Protein AF-A0A4Y2KM90-F1 (afdb_monomer_lite)

InterPro domains:
  IPR036397 Ribonuclease H superfamily [G3DSA:3.30.420.10] (108-237)
  IPR049012 Mutator-like transposase domain [PF20700] (2-134)

Radius of gyration: 39.86 Å; chains: 1; bounding box: 81×66×117 Å

Secondary structure (DSSP, 8-state):
--SEEEEEEE-TTT--EEEEEEEES--HHHHTT----S-S-S--S-GGGHHHHHHHHHHHHHHHHHS----EEEE-S-TTTHHHHTTBTBTT-SEEEE-HHHHHHHHHHHHHHHHHTTTTT-SEEEEEEETTEEEEEEEE---TT--HHHHHHHHHHHHHHHHHHHTS------S-HHHHHHHHHHHHHHHHHHHHHHHHHHHHHHHHH--TTHHHHHH--S--SSPP---HHHHHHHHT-SS-HHHHHHTTS-SSS-TTSS---HHHHHHT-STTGGG--PPPPGGGHHHHHHHHHHSHHHHHHHHHHHHHHHHTHHHHHS------------

pLDDT: mean 78.65, std 11.4, range [30.5, 94.5]

Foldseek 3Di:
DDQKDKDFDADPVPRDTPDIDIWGNAAPCVVVVHDDPDDGTPDDDDPVCSLLVRLLVCQLCCCVPPVDHAAEDEDAPDCNSVVNNCQNVHHRSHDYDYDPVNVLVVLVVVVVVVCVVPVPFFLAKDFDDDPNDTPDIDTDGDDPPDDNVNSQVVHVVVVVVVCVVVVDDDDDDDPDPVVVVVVVVVVVVVVVVVVQVVVQVVVLVCLVPPPPPVLVCLQCVGDDPDDDPADPLLVCLSNQHPDFLLNCVVVVNADDLKQQPDRRTSLCLQAPGPPCPPLHDHRDDPVCPSVVSNVLRVDPVSSVSSVVSRVVCNVPVVVTRDHPPDDDDDDDDD

Structure (mmCIF, N/CA/C/O backbone):
data_AF-A0A4Y2KM90-F1
#
_entry.id   AF-A0A4Y2KM90-F1
#
loop_
_atom_site.group_PDB
_atom_site.id
_atom_site.type_symbol
_atom_site.label_atom_id
_atom_site.label_alt_id
_atom_site.label_comp_id
_atom_site.label_asym_id
_atom_site.label_entity_id
_atom_site.label_seq_id
_atom_site.pdbx_PDB_ins_code
_atom_site.Cartn_x
_atom_site.Cartn_y
_atom_site.Cartn_z
_atom_site.occupancy
_atom_site.B_iso_or_equiv
_atom_site.auth_seq_id
_atom_site.auth_comp_id
_atom_site.auth_asym_id
_atom_site.auth_atom_id
_atom_site.pdbx_PDB_model_num
ATOM 1 N N . MET A 1 1 ? -3.809 17.821 30.524 1.00 64.44 1 MET A N 1
ATOM 2 C CA . MET A 1 1 ? -5.149 17.463 30.000 1.00 64.44 1 MET A CA 1
ATOM 3 C C . MET A 1 1 ? -5.326 18.146 28.657 1.00 64.44 1 MET A C 1
ATOM 5 O O . MET A 1 1 ? -4.816 19.250 28.514 1.00 64.44 1 MET A O 1
ATOM 9 N N . SER A 1 2 ? -5.968 17.495 27.681 1.00 80.12 2 SER A N 1
ATOM 10 C CA . SER A 1 2 ? -6.185 18.116 26.365 1.00 80.12 2 SER A CA 1
ATOM 11 C C . SER A 1 2 ? -7.174 19.275 26.481 1.00 80.12 2 SER A C 1
ATOM 13 O O . SER A 1 2 ? -8.198 19.128 27.141 1.00 80.12 2 SER A O 1
ATOM 15 N N . LEU A 1 3 ? -6.873 20.408 25.846 1.00 85.62 3 LEU A N 1
ATOM 16 C CA . LEU A 1 3 ? -7.776 21.566 25.783 1.00 85.62 3 LEU A CA 1
ATOM 17 C C . LEU A 1 3 ? -8.709 21.517 24.569 1.00 85.62 3 LEU A C 1
ATOM 19 O O . LEU A 1 3 ? -9.692 22.252 24.524 1.00 85.62 3 LEU A O 1
ATOM 23 N N . ASN A 1 4 ? -8.405 20.634 23.615 1.00 89.00 4 ASN A N 1
ATOM 24 C CA . ASN A 1 4 ? -9.143 20.459 22.375 1.00 89.00 4 ASN A CA 1
ATOM 25 C C . ASN A 1 4 ? -9.563 18.993 22.219 1.00 89.00 4 ASN A C 1
ATOM 27 O O . ASN A 1 4 ? -8.812 18.077 22.566 1.00 89.00 4 ASN A O 1
ATOM 31 N N . GLY A 1 5 ? -10.746 18.781 21.662 1.00 88.50 5 GLY A N 1
ATOM 32 C CA . GLY A 1 5 ? -11.272 17.484 21.266 1.00 88.50 5 GLY A CA 1
ATOM 33 C C . GLY A 1 5 ? -11.796 17.560 19.840 1.00 88.50 5 GLY A C 1
ATOM 34 O O . GLY A 1 5 ? -12.296 18.596 19.410 1.00 88.50 5 GLY A O 1
ATOM 35 N N . CYS A 1 6 ? -11.675 16.467 19.100 1.00 90.19 6 CYS A N 1
ATOM 36 C CA . CYS A 1 6 ? -12.204 16.359 17.751 1.00 90.19 6 CYS A CA 1
ATOM 37 C C . CYS A 1 6 ? -12.861 14.991 17.600 1.00 90.19 6 CYS A C 1
ATOM 39 O O . CYS A 1 6 ? -12.254 13.982 17.955 1.00 90.19 6 CYS A O 1
ATOM 41 N N . VAL A 1 7 ? -14.093 14.969 17.102 1.00 90.50 7 VAL A N 1
ATOM 42 C CA . VAL A 1 7 ? -14.811 13.743 16.747 1.00 90.50 7 VAL A CA 1
ATOM 43 C C . VAL A 1 7 ? -15.260 13.874 15.300 1.00 90.50 7 VAL A C 1
ATOM 45 O O . VAL A 1 7 ? -15.746 14.927 14.896 1.00 90.50 7 VAL A O 1
ATOM 48 N N . SER A 1 8 ? -15.078 12.825 14.508 1.00 91.38 8 SER A N 1
ATOM 49 C CA . SER A 1 8 ? -15.414 12.809 13.085 1.00 91.38 8 SER A CA 1
ATOM 50 C C . SER A 1 8 ? -16.204 11.562 12.730 1.00 91.38 8 SER A C 1
ATOM 52 O O . SER A 1 8 ? -15.919 10.487 13.252 1.00 91.38 8 SER A O 1
ATOM 54 N N . VAL A 1 9 ? -17.123 11.691 11.779 1.00 90.94 9 VAL A N 1
ATOM 55 C CA . VAL A 1 9 ? -17.758 10.554 11.107 1.00 90.94 9 VAL A CA 1
ATOM 56 C C . VAL A 1 9 ? -17.199 10.448 9.700 1.00 90.94 9 VAL A C 1
ATOM 58 O O . VAL A 1 9 ? -17.100 11.450 8.991 1.00 90.94 9 VAL A O 1
ATOM 61 N N . ILE A 1 10 ? -16.817 9.238 9.306 1.00 89.75 10 ILE A N 1
ATOM 62 C CA . ILE A 1 10 ? -16.169 8.949 8.028 1.00 89.75 10 ILE A CA 1
ATOM 63 C C . ILE A 1 10 ? -16.985 7.867 7.322 1.00 89.75 10 ILE A C 1
ATOM 65 O O . ILE A 1 10 ? -17.349 6.870 7.936 1.00 89.75 10 ILE A O 1
ATOM 69 N N . SER A 1 11 ? -17.276 8.070 6.040 1.00 85.31 11 SER A N 1
ATOM 70 C CA . SER A 1 11 ? -17.861 7.032 5.187 1.00 85.31 11 SER A CA 1
ATOM 71 C C . SER A 1 11 ? -16.808 5.965 4.901 1.00 85.31 11 SER A C 1
ATOM 73 O O . SER A 1 11 ? -15.731 6.293 4.403 1.00 85.31 11 SER A O 1
ATOM 75 N N . ILE A 1 12 ? -17.129 4.703 5.186 1.00 78.56 12 ILE A N 1
ATOM 76 C CA . ILE A 1 12 ? -16.229 3.568 4.938 1.00 78.56 12 ILE A CA 1
ATOM 77 C C . ILE A 1 12 ? -15.987 3.399 3.433 1.00 78.56 12 ILE A C 1
ATOM 79 O O . ILE A 1 12 ? -14.837 3.306 3.013 1.00 78.56 12 ILE A O 1
ATOM 83 N N . ASP A 1 13 ? -17.043 3.470 2.617 1.00 79.44 13 ASP A N 1
ATOM 84 C CA . ASP A 1 13 ? -16.950 3.246 1.167 1.00 79.44 13 ASP A CA 1
ATOM 85 C C . ASP A 1 13 ? -16.101 4.298 0.447 1.00 79.44 13 ASP A C 1
ATOM 87 O O . ASP A 1 13 ? -15.411 4.007 -0.528 1.00 79.44 13 ASP A O 1
ATOM 91 N N . THR A 1 14 ? -16.167 5.551 0.906 1.00 87.06 14 THR A N 1
ATOM 92 C CA . THR A 1 14 ? -15.535 6.680 0.204 1.00 87.06 14 THR A CA 1
ATOM 93 C C . THR A 1 14 ? -14.291 7.223 0.897 1.00 87.06 14 THR A C 1
ATOM 95 O O . THR A 1 14 ? -13.563 8.015 0.299 1.00 87.06 14 THR A O 1
ATOM 98 N N . GLY A 1 15 ? -14.069 6.876 2.167 1.00 86.81 15 GLY A N 1
ATOM 99 C CA . GLY A 1 15 ? -13.033 7.471 3.014 1.00 86.81 15 GLY A CA 1
ATOM 100 C C . GLY A 1 15 ? -13.241 8.961 3.317 1.00 86.81 15 GLY A C 1
ATOM 101 O O . GLY A 1 15 ? -12.336 9.614 3.837 1.00 86.81 15 GLY A O 1
ATOM 102 N N . LYS A 1 16 ? -14.402 9.539 2.976 1.00 89.38 16 LYS A N 1
ATOM 103 C CA . LYS A 1 16 ? -14.680 10.973 3.153 1.00 89.38 16 LYS A CA 1
ATOM 104 C C . LYS A 1 16 ? -15.272 11.270 4.526 1.00 89.38 16 LYS A C 1
ATOM 106 O O . LYS A 1 16 ? -16.096 10.513 5.037 1.00 89.38 16 LYS A O 1
ATOM 111 N N . ILE A 1 17 ? -14.903 12.422 5.087 1.00 91.75 17 ILE A N 1
ATOM 112 C CA . ILE A 1 17 ? -15.489 12.947 6.325 1.00 91.75 17 ILE A CA 1
ATOM 113 C C . ILE A 1 17 ? -16.916 13.425 6.033 1.00 91.75 17 ILE A C 1
ATOM 115 O O . ILE A 1 17 ? -17.120 14.337 5.232 1.00 91.75 17 ILE A O 1
ATOM 119 N N . LEU A 1 18 ? -17.895 12.817 6.699 1.00 90.75 18 LEU A N 1
ATOM 120 C CA . LEU A 1 18 ? -19.313 13.166 6.611 1.00 90.75 18 LEU A CA 1
ATOM 121 C C . LEU A 1 18 ? -19.690 14.260 7.615 1.00 90.75 18 LEU A C 1
ATOM 123 O O . LEU A 1 18 ? -20.480 15.157 7.311 1.00 90.75 18 LEU A O 1
ATOM 127 N N . ASP A 1 19 ? -19.119 14.219 8.818 1.00 93.81 19 ASP A N 1
ATOM 128 C CA . ASP A 1 19 ? -19.368 15.216 9.858 1.00 93.81 19 ASP A CA 1
ATOM 129 C C . ASP A 1 19 ? -18.168 15.351 10.803 1.00 93.81 19 ASP A C 1
ATOM 131 O O . ASP A 1 19 ? -17.357 14.433 10.933 1.00 93.81 19 ASP A O 1
ATOM 135 N N . LEU A 1 20 ? -18.057 16.512 11.446 1.00 93.31 20 LEU A N 1
ATOM 136 C CA . LEU A 1 20 ? -16.961 16.881 12.331 1.00 93.31 20 LEU A CA 1
ATOM 137 C C . LEU A 1 20 ? -17.476 17.737 13.492 1.00 93.31 20 LEU A C 1
ATOM 139 O O . LEU A 1 20 ? -18.157 18.741 13.285 1.00 93.31 20 LEU A O 1
ATOM 143 N N . GLU A 1 21 ? -17.100 17.379 14.712 1.00 93.00 21 GLU A N 1
ATOM 144 C CA . GLU A 1 21 ? -17.311 18.175 15.916 1.00 93.00 21 GLU A CA 1
ATOM 145 C C . GLU A 1 21 ? -15.959 18.511 16.534 1.00 93.00 21 GLU A C 1
ATOM 147 O O . GLU A 1 21 ? -15.255 17.641 17.052 1.00 93.00 21 GLU A O 1
ATOM 152 N N . VAL A 1 22 ? -15.612 19.796 16.492 1.00 91.75 22 VAL A N 1
ATOM 153 C CA . VAL A 1 22 ? -14.424 20.333 17.154 1.00 91.75 22 VAL A CA 1
ATOM 154 C C . VAL A 1 22 ? -14.867 20.992 18.449 1.00 91.75 22 VAL A C 1
ATOM 156 O O . VAL A 1 22 ? -15.672 21.920 18.436 1.00 91.75 22 VAL A O 1
ATOM 159 N N . MET A 1 23 ? -14.330 20.524 19.567 1.00 91.50 23 MET A N 1
ATOM 160 C CA . MET A 1 23 ? -14.573 21.067 20.898 1.00 91.50 23 MET A CA 1
ATOM 161 C C . MET A 1 23 ? -13.307 21.728 21.421 1.00 91.50 23 MET A C 1
ATOM 163 O O . MET A 1 23 ? -12.227 21.145 21.362 1.00 91.50 23 MET A O 1
ATOM 167 N N . THR A 1 24 ? -13.447 22.920 21.985 1.00 89.69 24 THR A N 1
ATOM 168 C CA . THR A 1 24 ? -12.358 23.652 22.624 1.00 89.69 24 THR A CA 1
ATOM 169 C C . THR A 1 24 ? -12.793 24.182 23.984 1.00 89.69 24 THR A C 1
ATOM 171 O O . THR A 1 24 ? -13.901 24.688 24.149 1.00 89.69 24 THR A O 1
ATOM 174 N N . GLN A 1 25 ? -11.897 24.065 24.962 1.00 86.88 25 GLN A N 1
ATOM 175 C CA . GLN A 1 25 ? -11.983 24.727 26.268 1.00 86.88 25 GLN A CA 1
ATOM 176 C C . GLN A 1 25 ? -11.196 26.034 26.314 1.00 86.88 25 GLN A C 1
ATOM 178 O O . GLN A 1 25 ? -11.156 26.703 27.344 1.00 86.88 25 GLN A O 1
ATOM 183 N N . TYR A 1 26 ? -10.522 26.358 25.218 1.00 83.00 26 TYR A N 1
ATOM 184 C CA . TYR A 1 26 ? -9.447 27.321 25.174 1.00 83.00 26 TYR A CA 1
ATOM 185 C C . TYR A 1 26 ? -9.644 28.308 24.024 1.00 83.00 26 TYR A C 1
ATOM 187 O O . TYR A 1 26 ? -9.925 27.928 22.886 1.00 83.00 26 TYR A O 1
ATOM 195 N N . CYS A 1 27 ? -9.410 29.585 24.318 1.00 82.44 27 CYS A N 1
ATOM 196 C CA . CYS A 1 27 ? -9.361 30.641 23.321 1.00 82.44 27 CYS A CA 1
ATOM 197 C C . CYS A 1 27 ? -8.022 31.373 23.406 1.00 82.44 27 CYS A C 1
ATOM 199 O O . CYS A 1 27 ? -7.702 31.980 24.431 1.00 82.44 27 CYS A O 1
ATOM 201 N N . LYS A 1 28 ? -7.265 31.362 22.301 1.00 82.06 28 LYS A N 1
ATOM 202 C CA . LYS A 1 28 ? -5.960 32.035 22.211 1.00 82.06 28 LYS A CA 1
ATOM 203 C C . LYS A 1 28 ? -6.069 33.542 22.442 1.00 82.06 28 LYS A C 1
ATOM 205 O O . LYS A 1 28 ? -5.209 34.128 23.085 1.00 82.06 28 LYS A O 1
ATOM 210 N N . MET A 1 29 ? -7.138 34.164 21.945 1.00 82.06 29 MET A N 1
ATOM 211 C CA . MET A 1 29 ? -7.353 35.609 22.079 1.00 82.06 29 MET A CA 1
ATOM 212 C C . MET A 1 29 ? -7.580 36.007 23.536 1.00 82.06 29 MET A C 1
ATOM 214 O O . MET A 1 29 ? -6.962 36.955 24.012 1.00 82.06 29 MET A O 1
ATOM 218 N N . CYS A 1 30 ? -8.407 35.253 24.263 1.00 80.44 30 CYS A N 1
ATOM 219 C CA . CYS A 1 30 ? -8.675 35.557 25.662 1.00 80.44 30 CYS A CA 1
ATOM 220 C C . CYS A 1 30 ? -7.474 35.179 26.564 1.00 80.44 30 CYS A C 1
ATOM 222 O O . CYS A 1 30 ? -7.248 35.851 27.562 1.00 80.44 30 CYS A O 1
ATOM 224 N N . GLU A 1 31 ? -6.636 34.196 26.186 1.00 81.31 31 GLU A N 1
ATOM 225 C CA . GLU A 1 31 ? -5.320 33.976 26.829 1.00 81.31 31 GLU A CA 1
ATOM 226 C C . GLU A 1 31 ? -4.399 35.198 26.670 1.00 81.31 31 GLU A C 1
ATOM 228 O O . GLU A 1 31 ? -3.664 35.557 27.586 1.00 81.31 31 GLU A O 1
ATOM 233 N N . MET A 1 32 ? -4.465 35.875 25.523 1.00 85.00 32 MET A N 1
ATOM 234 C CA . MET A 1 32 ? -3.709 37.100 25.249 1.00 85.00 32 MET A CA 1
ATOM 235 C C . MET A 1 32 ? -4.361 38.366 25.838 1.00 85.00 32 MET A C 1
ATOM 237 O O . MET A 1 32 ? -3.934 39.470 25.508 1.00 85.00 32 MET A O 1
ATOM 241 N N . ASN A 1 33 ? -5.386 38.233 26.693 1.00 81.69 33 ASN A N 1
ATOM 242 C CA . ASN A 1 33 ? -6.183 39.339 27.246 1.00 81.69 33 ASN A CA 1
ATOM 243 C C . ASN A 1 33 ? -6.815 40.259 26.181 1.00 81.69 33 ASN A C 1
ATOM 245 O O . ASN A 1 33 ? -7.105 41.427 26.444 1.00 81.69 33 ASN A O 1
ATOM 249 N N . ILE A 1 34 ? -7.055 39.743 24.974 1.00 84.00 34 ILE A N 1
ATOM 250 C CA . ILE A 1 34 ? -7.766 40.464 23.918 1.00 84.00 34 ILE A CA 1
ATOM 251 C C . ILE A 1 34 ? -9.265 40.266 24.142 1.00 84.00 34 ILE A C 1
ATOM 253 O O . ILE A 1 34 ? -9.734 39.133 24.267 1.00 84.00 34 ILE A O 1
ATOM 257 N N . LYS A 1 35 ? -10.030 41.364 24.177 1.00 79.69 35 LYS A N 1
ATOM 258 C CA . LYS A 1 35 ? -11.489 41.314 24.331 1.00 79.69 35 LYS A CA 1
ATOM 259 C C . LYS A 1 35 ? -12.107 40.529 23.166 1.00 79.69 35 LYS A C 1
ATOM 261 O O . LYS A 1 35 ? -11.908 40.867 22.002 1.00 79.69 35 LYS A O 1
ATOM 266 N N . CYS A 1 36 ? -12.836 39.473 23.503 1.00 75.69 36 CYS A N 1
ATOM 267 C CA . CYS A 1 36 ? -13.428 38.510 22.585 1.00 75.69 36 CYS A CA 1
ATOM 268 C C . CYS A 1 36 ? -14.963 38.690 22.596 1.00 75.69 36 CYS A C 1
ATOM 270 O O . CYS A 1 36 ? -15.569 38.614 23.658 1.00 75.69 36 CYS A O 1
ATOM 272 N N . ASP A 1 37 ? -15.581 38.948 21.435 1.00 70.25 37 ASP A N 1
ATOM 273 C CA . ASP A 1 37 ? -17.042 39.151 21.275 1.00 70.25 37 ASP A CA 1
ATOM 274 C C . ASP A 1 37 ? -17.768 37.856 20.830 1.00 70.25 37 ASP A C 1
ATOM 276 O O . ASP A 1 37 ? -18.791 37.880 20.154 1.00 70.25 37 ASP A O 1
ATOM 280 N N . HIS A 1 38 ? -17.192 36.693 21.158 1.00 73.06 38 HIS A N 1
ATOM 281 C CA . HIS A 1 38 ? -17.677 35.364 20.767 1.00 73.06 38 HIS A CA 1
ATOM 282 C C . HIS A 1 38 ? -17.715 34.408 21.965 1.00 73.06 38 HIS A C 1
ATOM 284 O O . HIS A 1 38 ? -17.126 34.680 23.011 1.00 73.06 38 HIS A O 1
ATOM 290 N N . GLU A 1 39 ? -18.367 33.251 21.810 1.00 70.06 39 GLU A N 1
ATOM 291 C CA . GLU A 1 39 ? -18.332 32.194 22.823 1.00 70.06 39 GLU A CA 1
ATOM 292 C C . GLU A 1 39 ? -16.954 31.505 22.824 1.00 70.06 39 GLU A C 1
ATOM 294 O O . GLU A 1 39 ? -16.637 30.685 21.966 1.00 70.06 39 GLU A O 1
ATOM 299 N N . CYS A 1 40 ? -16.104 31.876 23.785 1.00 73.19 40 CYS A N 1
ATOM 300 C CA . CYS A 1 40 ? -14.681 31.505 23.848 1.00 73.19 40 CYS A CA 1
ATOM 301 C C . CYS A 1 40 ? -14.408 30.004 24.049 1.00 73.19 40 CYS A C 1
ATOM 303 O O . CYS A 1 40 ? -13.266 29.556 23.971 1.00 73.19 40 CYS A O 1
ATOM 305 N N . SER A 1 41 ? -15.439 29.230 24.373 1.00 80.25 41 SER A N 1
ATOM 306 C CA . SER A 1 41 ? -15.379 27.787 24.557 1.00 80.25 41 SER A CA 1
ATOM 307 C C . SER A 1 41 ? -16.741 27.208 24.214 1.00 80.25 41 SER A C 1
ATOM 309 O O . SER A 1 41 ? -17.745 27.589 24.811 1.00 80.25 41 SER A O 1
ATOM 311 N N . ASN A 1 42 ? -16.768 26.251 23.292 1.00 85.25 42 ASN A N 1
ATOM 312 C CA . ASN A 1 42 ? -17.980 25.516 22.932 1.00 85.25 42 ASN A CA 1
ATOM 313 C C . ASN A 1 42 ? -18.121 24.195 23.720 1.00 85.25 42 ASN A C 1
ATOM 315 O O . ASN A 1 42 ? -19.000 23.368 23.433 1.00 85.25 42 ASN A O 1
ATOM 319 N N . TYR A 1 43 ? -17.247 23.981 24.714 1.00 87.69 43 TYR A N 1
ATOM 320 C CA . TYR A 1 43 ? -17.265 22.813 25.583 1.00 87.69 43 TYR A CA 1
ATOM 321 C C . TYR A 1 43 ? -16.848 23.145 27.020 1.00 87.69 43 TYR A C 1
ATOM 323 O O . TYR A 1 43 ? -15.712 23.519 27.301 1.00 87.69 43 TYR A O 1
ATOM 331 N N . LYS A 1 44 ? -17.755 22.900 27.968 1.00 85.38 44 LYS A N 1
ATOM 332 C CA . LYS A 1 44 ? -17.499 23.000 29.411 1.00 85.38 44 LYS A CA 1
ATOM 333 C C . LYS A 1 44 ? -17.569 21.590 30.004 1.00 85.38 44 LYS A C 1
ATOM 335 O O . LYS A 1 44 ? -18.621 20.961 29.960 1.00 85.38 44 LYS A O 1
ATOM 340 N N . GLY A 1 45 ? -16.453 21.060 30.506 1.00 86.56 45 GLY A N 1
ATOM 341 C CA . GLY A 1 45 ? -16.389 19.682 31.011 1.00 86.56 45 GLY A CA 1
ATOM 342 C C . GLY A 1 45 ? -14.967 19.182 31.253 1.00 86.56 45 GLY A C 1
ATOM 343 O O . GLY A 1 45 ? -14.024 19.965 31.287 1.00 86.56 45 GLY A O 1
ATOM 344 N N . SER A 1 46 ? -14.784 17.874 31.419 1.00 87.88 46 SER A N 1
ATOM 345 C CA . SER A 1 46 ? -13.449 17.270 31.487 1.00 87.88 46 SER A CA 1
ATOM 346 C C . SER A 1 46 ? -12.975 16.849 30.097 1.00 87.88 46 SER A C 1
ATOM 348 O O . SER A 1 46 ? -13.764 16.385 29.277 1.00 87.88 46 SER A O 1
ATOM 350 N N . SER A 1 47 ? -11.670 16.955 29.840 1.00 85.12 47 SER A N 1
ATOM 351 C CA . SER A 1 47 ? -11.081 16.517 28.562 1.00 85.12 47 SER A CA 1
ATOM 352 C C . SER A 1 47 ? -11.418 15.058 28.209 1.00 85.12 47 SER A C 1
ATOM 354 O O . SER A 1 47 ? -11.736 14.763 27.063 1.00 85.12 47 SER A O 1
ATOM 356 N N .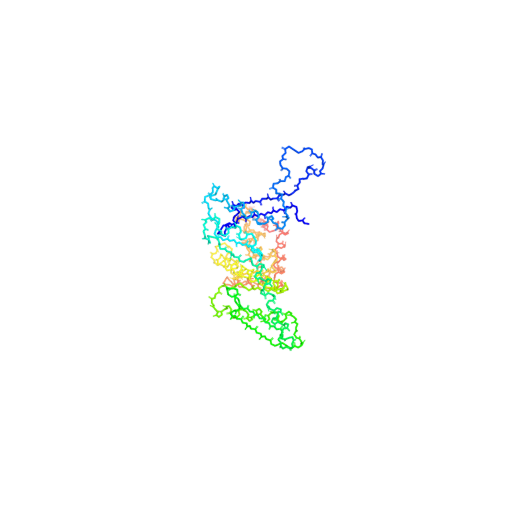 GLY A 1 48 ? -11.464 14.161 29.202 1.00 85.25 48 GLY A N 1
ATOM 357 C CA . GLY A 1 48 ? -11.831 12.753 29.004 1.00 85.25 48 GLY A CA 1
ATOM 358 C C . GLY A 1 48 ? -13.296 12.504 28.622 1.00 85.25 48 GLY A C 1
ATOM 359 O O . GLY A 1 48 ? -13.633 11.397 28.230 1.00 85.25 48 GLY A O 1
ATOM 360 N N . ASN A 1 49 ? -14.180 13.500 28.727 1.00 87.38 49 ASN A N 1
ATOM 361 C CA . ASN A 1 49 ? -15.584 13.385 28.317 1.00 87.38 49 ASN A CA 1
ATOM 362 C C . ASN A 1 49 ? -15.858 14.085 26.971 1.00 87.38 49 ASN A C 1
ATOM 364 O O . ASN A 1 49 ? -16.991 14.047 26.491 1.00 87.38 49 ASN A O 1
ATOM 368 N N . MET A 1 50 ? -14.850 14.713 26.351 1.00 90.25 50 MET A N 1
ATOM 369 C CA . MET A 1 50 ? -14.996 15.348 25.036 1.00 90.25 50 MET A CA 1
ATOM 370 C C . MET A 1 50 ? -15.407 14.329 23.976 1.00 90.25 50 MET A C 1
ATOM 372 O O . MET A 1 50 ? -16.345 14.588 23.239 1.00 90.25 50 MET A O 1
ATOM 376 N N . GLU A 1 51 ? -14.796 13.143 23.950 1.00 88.56 51 GLU A N 1
ATOM 377 C CA . GLU A 1 51 ? -15.157 12.081 23.000 1.00 88.56 51 GLU A CA 1
ATOM 378 C C . GLU A 1 51 ? -16.640 11.703 23.097 1.00 88.56 51 GLU A C 1
ATOM 380 O O . GLU A 1 51 ? -17.364 11.725 22.105 1.00 88.56 51 GLU A O 1
ATOM 385 N N . SER A 1 52 ? -17.117 11.433 24.315 1.00 89.81 52 SER A N 1
ATOM 386 C CA . SER A 1 52 ? -18.507 11.038 24.555 1.00 89.81 52 SER A CA 1
ATOM 387 C C . SER A 1 52 ? -19.510 12.125 24.169 1.00 89.81 52 SER A C 1
ATOM 389 O O . SER A 1 52 ? -20.595 11.817 23.686 1.00 89.81 52 SER A O 1
ATOM 391 N N . VAL A 1 53 ? -19.178 13.397 24.410 1.00 91.31 53 VAL A N 1
ATOM 392 C CA . VAL A 1 53 ? -20.053 14.525 24.061 1.00 91.31 53 VAL A CA 1
ATOM 393 C C . VAL A 1 53 ? -20.018 14.811 22.563 1.00 91.31 53 VAL A C 1
ATOM 395 O O . VAL A 1 53 ? -21.071 15.045 21.977 1.00 91.31 53 VAL A O 1
ATOM 398 N N . GLY A 1 54 ? -18.847 14.749 21.930 1.00 92.38 54 GLY A N 1
ATOM 399 C CA . GLY A 1 54 ? -18.729 14.943 20.488 1.00 92.38 54 GLY A CA 1
ATOM 400 C C . GLY A 1 54 ? -19.437 13.851 19.694 1.00 92.38 54 GLY A C 1
ATOM 401 O O . GLY A 1 54 ? -20.159 14.168 18.753 1.00 92.38 54 GLY A O 1
ATOM 402 N N . ALA A 1 55 ? -19.311 12.588 20.117 1.00 91.69 55 ALA A N 1
ATOM 403 C CA . ALA A 1 55 ? -20.050 11.476 19.522 1.00 91.69 55 ALA A CA 1
ATOM 404 C C . ALA A 1 55 ? -21.564 11.708 19.615 1.00 91.69 55 ALA A C 1
ATOM 406 O O . ALA A 1 55 ? -22.251 11.664 18.600 1.00 91.69 55 ALA A O 1
ATOM 407 N N . PHE A 1 56 ? -22.070 12.054 20.803 1.00 92.25 56 PHE A N 1
ATOM 408 C CA . PHE A 1 56 ? -23.488 12.362 20.991 1.00 92.25 56 PHE A CA 1
ATOM 409 C C . PHE A 1 56 ? -23.967 13.496 20.070 1.00 92.25 56 PHE A C 1
ATOM 411 O O . PHE A 1 56 ? -24.923 13.306 19.327 1.00 92.25 56 PHE A O 1
ATOM 418 N N . ARG A 1 57 ? -23.264 14.639 20.045 1.00 93.75 57 ARG A N 1
ATOM 419 C CA . ARG A 1 57 ? -23.638 15.806 19.221 1.00 93.75 57 ARG A CA 1
ATOM 420 C C . ARG A 1 57 ? -23.699 15.492 17.726 1.00 93.75 57 ARG A C 1
ATOM 422 O O . ARG A 1 57 ? -24.562 16.016 17.027 1.00 93.75 57 ARG A O 1
ATOM 429 N N . ILE A 1 58 ? -22.769 14.680 17.221 1.00 94.19 58 ILE A N 1
ATOM 430 C CA . ILE A 1 58 ? -22.749 14.297 15.805 1.00 94.19 58 ILE A CA 1
ATOM 431 C C . ILE A 1 58 ? -23.899 13.344 15.480 1.00 94.19 58 ILE A C 1
ATOM 433 O O . ILE A 1 58 ? -24.571 13.531 14.467 1.00 94.19 58 ILE A O 1
ATOM 437 N N . PHE A 1 59 ? -24.132 12.337 16.322 1.00 93.69 59 PHE A N 1
ATOM 438 C CA . PHE A 1 59 ? -25.211 11.383 16.091 1.00 93.69 59 PHE A CA 1
ATOM 439 C C . PHE A 1 59 ? -26.584 12.060 16.210 1.00 93.69 59 PHE A C 1
ATOM 441 O O . PHE A 1 59 ? -27.433 11.846 15.354 1.00 93.69 59 PHE A O 1
ATOM 448 N N . GLU A 1 60 ? -26.784 12.945 17.188 1.00 93.81 60 GLU A N 1
ATOM 449 C CA . GLU A 1 60 ? -28.048 13.665 17.396 1.00 93.81 60 GLU A CA 1
ATOM 450 C C . GLU A 1 60 ? -28.440 14.499 16.167 1.00 93.81 60 GLU A C 1
ATOM 452 O O . GLU A 1 60 ? -29.578 14.452 15.705 1.00 93.81 60 GLU A O 1
ATOM 457 N N . ARG A 1 61 ? -27.483 15.234 15.584 1.00 94.50 61 ARG A N 1
ATOM 458 C CA . ARG A 1 61 ? -27.759 16.109 14.433 1.00 94.50 61 ARG A CA 1
ATOM 459 C C . ARG A 1 61 ? -27.752 15.397 13.083 1.00 94.50 61 ARG A C 1
ATOM 461 O O . ARG A 1 61 ? -28.057 16.036 12.078 1.00 94.50 61 ARG A O 1
ATOM 468 N N . SER A 1 62 ? -27.359 14.127 13.031 1.00 93.62 62 SER A N 1
ATOM 469 C CA . SER A 1 62 ? -27.116 13.393 11.782 1.00 93.62 62 SER A CA 1
ATOM 470 C C . SER A 1 62 ? -28.353 13.350 10.882 1.00 93.62 62 SER A C 1
ATOM 472 O O . SER A 1 62 ? -28.294 13.797 9.738 1.00 93.62 62 SER A O 1
ATOM 474 N N . VAL A 1 63 ? -29.497 12.929 11.423 1.00 91.12 63 VAL A N 1
ATOM 475 C CA . VAL A 1 63 ? -30.746 12.767 10.673 1.00 91.12 63 VAL A CA 1
ATOM 476 C C . VAL A 1 63 ? -31.238 14.117 10.164 1.00 91.12 63 VAL A C 1
ATOM 478 O O . VAL A 1 63 ? -31.550 14.252 8.988 1.00 91.12 63 VAL A O 1
ATOM 481 N N . MET A 1 64 ? -31.233 15.147 11.013 1.00 90.38 64 MET A N 1
ATOM 482 C CA . MET A 1 64 ? -31.725 16.473 10.628 1.00 90.38 64 MET A CA 1
ATOM 483 C C . MET A 1 64 ? -30.803 17.213 9.652 1.00 90.38 64 MET A C 1
ATOM 485 O O . MET A 1 64 ? -31.282 17.965 8.811 1.00 90.38 64 MET A O 1
ATOM 489 N N . LYS A 1 65 ? -29.480 17.065 9.789 1.00 91.44 65 LYS A N 1
ATOM 490 C CA . LYS A 1 65 ? -28.499 17.854 9.024 1.00 91.44 65 LYS A CA 1
ATOM 491 C C . LYS A 1 65 ? -27.997 17.140 7.773 1.00 91.44 65 LYS A C 1
ATOM 493 O O . LYS A 1 65 ? -27.537 17.799 6.841 1.00 91.44 65 LYS A O 1
ATOM 498 N N . ARG A 1 66 ? -27.981 15.808 7.790 1.00 86.25 66 ARG A N 1
ATOM 499 C CA . ARG A 1 66 ? -27.386 14.969 6.742 1.00 86.25 66 ARG A CA 1
ATOM 500 C C . ARG A 1 66 ? -28.363 13.971 6.140 1.00 86.25 66 ARG A C 1
ATOM 502 O O . ARG A 1 66 ? -27.983 13.363 5.151 1.00 86.25 66 ARG A O 1
ATOM 509 N N . GLU A 1 67 ? -29.554 13.796 6.718 1.00 89.69 67 GLU A N 1
ATOM 510 C CA . GLU A 1 67 ? -30.521 12.766 6.305 1.00 89.69 67 GLU A CA 1
ATOM 511 C C . GLU A 1 67 ? -29.927 11.346 6.384 1.00 89.69 67 GLU A C 1
ATOM 513 O O . GLU A 1 67 ? -30.255 10.463 5.597 1.00 89.69 67 GLU A O 1
ATOM 518 N N . LEU A 1 68 ? -29.026 11.123 7.350 1.00 89.88 68 LEU A N 1
ATOM 519 C CA . LEU A 1 68 ? -28.317 9.858 7.552 1.00 89.88 68 LEU A CA 1
ATOM 520 C C . LEU A 1 68 ? -28.438 9.387 8.999 1.00 89.88 68 LEU A C 1
ATOM 522 O O . LEU A 1 68 ? -28.413 10.198 9.921 1.00 89.88 68 LEU A O 1
ATOM 526 N N . GLN A 1 69 ? -28.490 8.068 9.183 1.00 91.25 69 GLN A N 1
ATOM 527 C CA . GLN A 1 69 ? -28.301 7.408 10.473 1.00 91.25 69 GLN A CA 1
ATOM 528 C C . GLN A 1 69 ? -26.933 6.729 10.493 1.00 91.25 69 GLN A C 1
ATOM 530 O O . GLN A 1 69 ? -26.553 6.041 9.547 1.00 91.25 69 GLN A O 1
ATOM 535 N N . TYR A 1 70 ? -26.186 6.922 11.575 1.00 90.81 70 TYR A N 1
ATOM 536 C CA . TYR A 1 70 ? -24.881 6.287 11.761 1.00 90.81 70 TYR A CA 1
ATOM 537 C C . TYR A 1 70 ? -25.040 5.014 12.597 1.00 90.81 70 TYR A C 1
ATOM 539 O O . TYR A 1 70 ? -25.288 5.092 13.793 1.00 90.81 70 TYR A O 1
ATOM 547 N N . THR A 1 71 ? -24.914 3.843 11.983 1.00 87.38 71 THR A N 1
ATOM 548 C CA . THR A 1 71 ? -25.215 2.550 12.629 1.00 87.38 71 THR A CA 1
ATOM 549 C C . THR A 1 71 ? -24.005 1.882 13.276 1.00 87.38 71 THR A C 1
ATOM 551 O O . THR A 1 71 ? -24.165 0.965 14.075 1.00 87.38 71 THR A O 1
ATOM 554 N N . GLU A 1 72 ? -22.791 2.337 12.976 1.00 87.50 72 GLU A N 1
ATOM 555 C CA . GLU A 1 72 ? -21.549 1.717 13.439 1.00 87.50 72 GLU A CA 1
ATOM 556 C C . GLU A 1 72 ? -20.694 2.723 14.214 1.00 87.50 72 GLU A C 1
ATOM 558 O O . GLU A 1 72 ? -20.393 3.819 13.734 1.00 87.50 72 GLU A O 1
ATOM 563 N N . TYR A 1 73 ? -20.291 2.353 15.431 1.00 87.38 73 TYR A N 1
ATOM 564 C CA . TYR A 1 73 ? -19.477 3.188 16.312 1.00 87.38 73 TYR A CA 1
ATOM 565 C C . TYR A 1 73 ? -18.131 2.521 16.609 1.00 87.38 73 TYR A C 1
ATOM 567 O O . TYR A 1 73 ? -18.085 1.457 17.224 1.00 87.38 73 TYR A O 1
ATOM 575 N N . TYR A 1 74 ? -17.031 3.187 16.252 1.00 82.75 74 TYR A N 1
ATOM 576 C CA . TYR A 1 74 ? -15.668 2.758 16.574 1.00 82.75 74 TYR A CA 1
ATOM 577 C C . TYR A 1 74 ? -15.109 3.596 17.726 1.00 82.75 74 TYR A C 1
ATOM 579 O O . TYR A 1 74 ? -14.937 4.805 17.583 1.00 82.75 74 TYR A O 1
ATOM 587 N N . GLY A 1 75 ? -14.780 2.956 18.848 1.00 75.31 75 GLY A N 1
ATOM 588 C CA . GLY A 1 75 ? -14.188 3.627 20.011 1.00 75.31 75 GLY A CA 1
ATOM 589 C C . GLY A 1 75 ? -13.073 2.812 20.656 1.00 75.31 75 GLY A C 1
ATOM 590 O O . GLY A 1 75 ? -12.939 1.608 20.404 1.00 75.31 75 GLY A O 1
ATOM 591 N N . ASP A 1 76 ? -12.265 3.466 21.497 1.00 69.00 76 ASP A N 1
ATOM 592 C CA . ASP A 1 76 ? -11.379 2.740 22.411 1.00 69.00 76 ASP A CA 1
ATOM 593 C C . ASP A 1 76 ? -12.242 1.974 23.441 1.00 69.00 76 ASP A C 1
ATOM 595 O O . ASP A 1 76 ? -13.464 2.123 23.534 1.00 69.00 76 ASP A O 1
ATOM 599 N N . GLY A 1 77 ? -11.638 1.034 24.160 1.00 61.97 77 GLY A N 1
ATOM 600 C CA . GLY A 1 77 ? -12.352 0.033 24.954 1.00 61.97 77 GLY A CA 1
ATOM 601 C C . GLY A 1 77 ? -13.316 0.582 26.018 1.00 61.97 77 GLY A C 1
ATOM 602 O O . GLY A 1 77 ? -14.141 -0.187 26.513 1.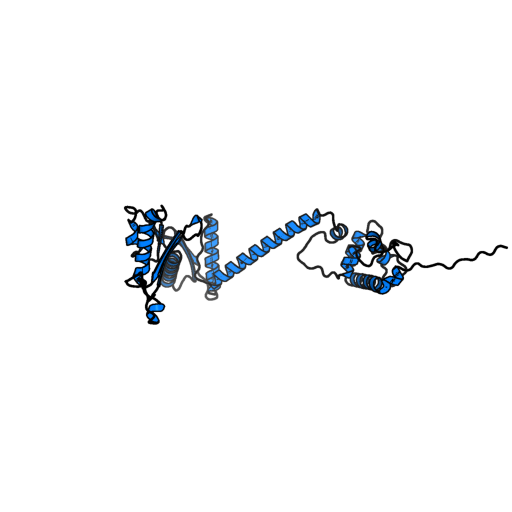00 61.97 77 GLY A O 1
ATOM 603 N N . ASP A 1 78 ? -13.280 1.872 26.367 1.00 68.94 78 ASP A N 1
ATOM 604 C CA . ASP A 1 78 ? -14.210 2.476 27.315 1.00 68.94 78 ASP A CA 1
ATOM 605 C C . ASP A 1 78 ? -15.577 2.781 26.677 1.00 68.94 78 ASP A C 1
ATOM 607 O O . ASP A 1 78 ? -15.770 3.649 25.836 1.00 68.94 78 ASP A O 1
ATOM 611 N N . SER A 1 79 ? -16.608 2.052 27.105 1.00 74.62 79 SER A N 1
ATOM 612 C CA . SER A 1 79 ? -17.954 2.155 26.519 1.00 74.62 79 SER A CA 1
ATOM 613 C C . SER A 1 79 ? -18.735 3.421 26.903 1.00 74.62 79 SER A C 1
ATOM 615 O O . SER A 1 79 ? -19.930 3.486 26.637 1.00 74.62 79 SER A O 1
ATOM 617 N N . LYS A 1 80 ? -18.118 4.436 27.523 1.00 83.75 80 LYS A N 1
ATOM 618 C CA . LYS A 1 80 ? -18.847 5.621 28.019 1.00 83.75 80 LYS A CA 1
ATOM 619 C C . LYS A 1 80 ? -19.477 6.442 26.896 1.00 83.75 80 LYS A C 1
ATOM 621 O O . LYS A 1 80 ? -20.598 6.917 27.054 1.00 83.75 80 LYS A O 1
ATOM 626 N N . ALA A 1 81 ? -18.768 6.589 25.781 1.00 86.69 81 ALA A N 1
ATOM 627 C CA . ALA A 1 81 ? -19.266 7.287 24.602 1.00 86.69 81 ALA A CA 1
ATOM 628 C C . ALA A 1 81 ? -20.346 6.465 23.886 1.00 86.69 81 ALA A C 1
ATOM 630 O O . ALA A 1 81 ? -21.434 6.976 23.634 1.00 86.69 81 ALA A O 1
ATOM 631 N N . PHE A 1 82 ? -20.082 5.173 23.664 1.00 88.62 82 PHE A N 1
ATOM 632 C CA . PHE A 1 82 ? -21.030 4.247 23.042 1.00 88.62 82 PHE A CA 1
ATOM 633 C C . PHE A 1 82 ? -22.382 4.198 23.771 1.00 88.62 82 PHE A C 1
ATOM 635 O O . PHE A 1 82 ? -23.429 4.304 23.142 1.00 88.62 82 PHE A O 1
ATOM 642 N N . LEU A 1 83 ? -22.375 4.118 25.107 1.00 89.06 83 LEU A N 1
ATOM 643 C CA . LEU A 1 83 ? -23.602 4.066 25.909 1.00 89.06 83 LEU A CA 1
ATOM 644 C C . LEU A 1 83 ? -24.512 5.292 25.726 1.00 89.06 83 LEU A C 1
ATOM 646 O O . LEU A 1 83 ? -25.704 5.185 25.987 1.00 89.06 83 LEU A O 1
ATOM 650 N N . LYS A 1 84 ? -23.977 6.441 25.289 1.00 89.06 84 LYS A N 1
ATOM 651 C CA . LYS A 1 84 ? -24.778 7.643 25.008 1.00 89.06 84 LYS A CA 1
ATOM 652 C C . LYS A 1 84 ? -25.421 7.636 23.626 1.00 89.06 84 LYS A C 1
ATOM 654 O O . LYS A 1 84 ? -26.382 8.365 23.422 1.00 89.06 84 LYS A O 1
ATOM 659 N N . VAL A 1 85 ? -24.868 6.874 22.684 1.00 91.56 85 VAL A N 1
ATOM 660 C CA . VAL A 1 85 ? -25.318 6.868 21.284 1.00 91.56 85 VAL A CA 1
ATOM 661 C C . VAL A 1 85 ? -26.050 5.588 20.894 1.00 91.56 85 VAL A C 1
ATOM 663 O O . VAL A 1 85 ? -26.722 5.592 19.873 1.00 91.56 85 VAL A O 1
ATOM 666 N N . LYS A 1 86 ? -25.964 4.520 21.702 1.00 90.94 86 LYS A N 1
ATOM 667 C CA . LYS A 1 86 ? -26.515 3.196 21.370 1.00 90.94 86 LYS A CA 1
ATOM 668 C C . LYS A 1 86 ? -27.999 3.202 20.972 1.00 90.94 86 LYS A C 1
ATOM 670 O O . LYS A 1 86 ? -28.372 2.466 20.067 1.00 90.94 86 LYS A O 1
ATOM 675 N N . ASP A 1 87 ? -28.794 4.069 21.606 1.00 90.38 87 ASP A N 1
ATOM 676 C CA . ASP A 1 87 ? -30.249 4.131 21.423 1.00 90.38 87 ASP A CA 1
ATOM 677 C C . ASP A 1 87 ? -30.715 5.419 20.719 1.00 90.38 87 ASP A C 1
ATOM 679 O O . ASP A 1 87 ? -31.893 5.770 20.758 1.00 90.38 87 ASP A O 1
ATOM 683 N N . ILE A 1 88 ? -29.799 6.183 20.114 1.00 91.19 88 ILE A N 1
ATOM 684 C CA . ILE A 1 88 ? -30.098 7.556 19.677 1.00 91.19 88 ILE A CA 1
ATOM 685 C C . ILE A 1 88 ? -31.089 7.632 18.507 1.00 91.19 88 ILE A C 1
ATOM 687 O O . ILE A 1 88 ? -31.768 8.644 18.350 1.00 91.19 88 ILE A O 1
ATOM 691 N N . TYR A 1 89 ? -31.213 6.559 17.721 1.00 91.62 89 TYR A N 1
ATOM 692 C CA . TYR A 1 89 ? -32.209 6.434 16.651 1.00 91.62 89 TYR A CA 1
ATOM 693 C C . TYR A 1 89 ? -33.333 5.436 16.989 1.00 91.62 89 TYR A C 1
ATOM 695 O O . TYR A 1 89 ? -34.159 5.141 16.128 1.00 91.62 89 TYR A O 1
ATOM 703 N N . GLY A 1 90 ? -33.366 4.905 18.217 1.00 87.69 90 GLY A N 1
ATOM 704 C CA . GLY A 1 90 ? -34.202 3.772 18.633 1.00 87.69 90 GLY A CA 1
ATOM 705 C C . GLY A 1 90 ? -33.381 2.682 19.332 1.00 87.69 90 GLY A C 1
ATOM 706 O O . GLY A 1 90 ? -32.152 2.723 19.295 1.00 87.69 90 GLY A O 1
ATOM 707 N N . GLU A 1 91 ? -34.056 1.718 19.963 1.00 84.06 91 GLU A N 1
ATOM 708 C CA . GLU A 1 91 ? -33.439 0.657 20.778 1.00 84.06 91 GLU A CA 1
ATOM 709 C C . GLU A 1 91 ? -32.389 -0.152 19.992 1.00 84.06 91 GLU A C 1
ATOM 711 O O . GLU A 1 91 ? -32.688 -0.698 18.932 1.00 84.06 91 GLU A O 1
ATOM 716 N N . GLU A 1 92 ? -31.152 -0.184 20.508 1.00 77.62 92 GLU A N 1
ATOM 717 C CA . GLU A 1 92 ? -29.997 -0.919 19.951 1.00 77.62 92 GLU A CA 1
ATOM 718 C C . GLU A 1 92 ? -29.687 -0.655 18.463 1.00 77.62 92 GLU A C 1
ATOM 720 O O . GLU A 1 92 ? -29.154 -1.503 17.748 1.00 77.62 92 GLU A O 1
ATOM 725 N N . THR A 1 93 ? -29.965 0.558 17.987 1.00 85.69 93 THR A N 1
ATOM 726 C CA . THR A 1 93 ? -29.745 0.940 16.580 1.00 85.69 93 THR A CA 1
ATOM 727 C C . THR A 1 93 ? -28.275 1.119 16.195 1.00 85.69 93 THR A C 1
ATOM 729 O O . THR A 1 93 ? -27.941 1.056 15.010 1.00 85.69 93 THR A O 1
ATOM 732 N N . VAL A 1 94 ? -27.382 1.338 17.166 1.00 87.56 94 VAL A N 1
ATOM 733 C CA . VAL A 1 94 ? -25.947 1.532 16.915 1.00 87.56 94 VAL A CA 1
ATOM 734 C C . VAL A 1 94 ? -25.140 0.351 17.447 1.00 87.56 94 VAL A C 1
ATOM 736 O O . VAL A 1 94 ? -25.171 0.035 18.636 1.00 87.56 94 VAL A O 1
ATOM 739 N N . THR A 1 95 ? -24.335 -0.253 16.575 1.00 87.94 95 THR A N 1
ATOM 740 C CA . THR A 1 95 ? -23.436 -1.365 16.897 1.00 87.94 95 THR A CA 1
ATOM 741 C C . THR A 1 95 ? -22.053 -0.846 17.290 1.00 87.94 95 THR A C 1
ATOM 743 O O . THR A 1 95 ? -21.430 -0.072 16.558 1.00 87.94 95 THR A O 1
ATOM 746 N N . LYS A 1 96 ? -21.536 -1.286 18.447 1.00 85.69 96 LYS A N 1
ATOM 747 C CA . LYS A 1 96 ? -20.155 -0.993 18.862 1.00 85.69 96 LYS A CA 1
ATOM 748 C C . LYS A 1 96 ? -19.183 -1.918 18.139 1.00 85.69 96 LYS A C 1
ATOM 750 O O . LYS A 1 96 ? -19.224 -3.131 18.325 1.00 85.69 96 LYS A O 1
ATOM 755 N N . LEU A 1 97 ? -18.242 -1.326 17.419 1.00 81.56 97 LEU A N 1
ATOM 756 C CA . LEU A 1 97 ? -17.102 -2.000 16.820 1.00 81.56 97 LEU A CA 1
ATOM 757 C C . LEU A 1 97 ? -15.818 -1.622 17.566 1.00 81.56 97 LEU A C 1
ATOM 759 O O . LEU A 1 97 ? -15.702 -0.560 18.184 1.00 81.56 97 LEU A O 1
ATOM 763 N N . GLU A 1 98 ? -14.841 -2.522 17.548 1.00 72.62 98 GLU A N 1
ATOM 764 C CA . GLU A 1 98 ? -13.554 -2.286 18.197 1.00 72.62 98 GLU A CA 1
ATOM 765 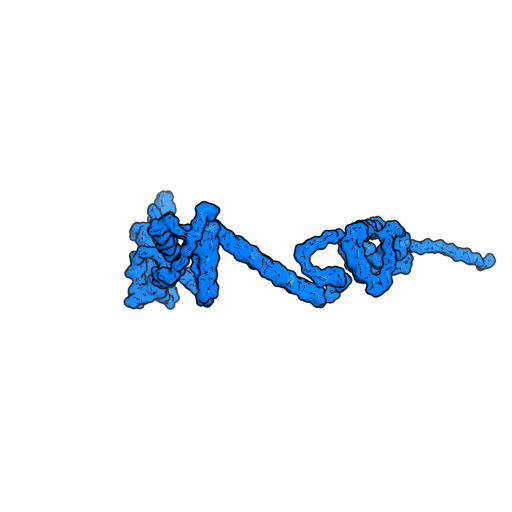C C . GLU A 1 98 ? -12.562 -1.668 17.223 1.00 72.62 98 GLU A C 1
ATOM 767 O O . GLU A 1 98 ? -12.447 -2.093 16.073 1.00 72.62 98 GLU A O 1
ATOM 772 N N . CYS A 1 99 ? -11.791 -0.686 17.690 1.00 74.25 99 CYS A N 1
ATOM 773 C CA . CYS A 1 99 ? -10.720 -0.144 16.872 1.00 74.25 99 CYS A CA 1
ATOM 774 C C . CYS A 1 99 ? -9.577 -1.165 16.724 1.00 74.25 99 CYS A C 1
ATOM 776 O O . CYS A 1 99 ? -9.214 -1.882 17.664 1.00 74.25 99 CYS A O 1
ATOM 778 N N . ILE A 1 100 ? -8.957 -1.181 15.541 1.00 67.94 100 ILE A N 1
ATOM 779 C CA . ILE A 1 100 ? -7.816 -2.049 15.208 1.00 67.94 100 ILE A CA 1
ATOM 780 C C . ILE A 1 100 ? -6.718 -1.968 16.277 1.00 67.94 100 ILE A C 1
ATOM 782 O O . ILE A 1 100 ? -6.189 -2.991 16.709 1.00 67.94 100 ILE A O 1
ATOM 786 N N . GLY A 1 101 ? -6.406 -0.761 16.760 1.00 68.56 101 GLY A N 1
ATOM 787 C CA . GLY A 1 101 ? -5.388 -0.564 17.793 1.00 68.56 101 GLY A CA 1
ATOM 788 C C . GLY A 1 101 ? -5.725 -1.261 19.117 1.00 68.56 101 GLY A C 1
ATOM 789 O O . GLY A 1 101 ? -4.837 -1.790 19.788 1.00 68.56 101 GLY A O 1
ATOM 790 N N . HIS A 1 102 ? -7.003 -1.317 19.496 1.00 69.25 102 HIS A N 1
ATOM 791 C CA . HIS A 1 102 ? -7.436 -2.017 20.703 1.00 69.25 102 HIS A CA 1
ATOM 792 C C . HIS A 1 102 ? -7.394 -3.538 20.513 1.00 69.25 102 HIS A C 1
ATOM 794 O O . HIS A 1 102 ? -6.909 -4.255 21.397 1.00 69.25 102 HIS A O 1
ATOM 800 N N . VAL A 1 103 ? -7.811 -4.029 19.340 1.00 69.94 103 VAL A N 1
ATOM 801 C CA . VAL A 1 103 ? -7.670 -5.443 18.965 1.00 69.94 103 VAL A CA 1
ATOM 802 C C . VAL A 1 103 ? -6.198 -5.854 19.051 1.00 69.94 103 VAL A C 1
ATOM 804 O O . VAL A 1 103 ? -5.875 -6.780 19.796 1.00 69.94 103 VAL A O 1
ATOM 807 N N . GLN A 1 104 ? -5.285 -5.108 18.420 1.00 68.62 104 GLN A N 1
ATOM 808 C CA . GLN A 1 104 ? -3.835 -5.340 18.479 1.00 68.62 104 GLN A CA 1
ATOM 809 C C . GLN A 1 104 ? -3.301 -5.405 19.919 1.00 68.62 104 GLN A C 1
ATOM 811 O O . GLN A 1 104 ? -2.615 -6.362 20.286 1.00 68.62 104 GLN A O 1
ATOM 816 N N . LYS A 1 105 ? -3.636 -4.424 20.773 1.00 74.06 105 LYS A N 1
ATOM 817 C CA . LYS A 1 105 ? -3.212 -4.404 22.188 1.00 74.06 105 LYS A CA 1
ATOM 818 C C . LYS A 1 105 ? -3.685 -5.649 22.939 1.00 74.06 105 LYS A C 1
ATOM 820 O O . LYS A 1 105 ? -2.934 -6.207 23.752 1.00 74.06 105 LYS A O 1
ATOM 825 N N . ARG A 1 106 ? -4.912 -6.102 22.672 1.00 75.62 106 ARG A N 1
ATOM 826 C CA . ARG A 1 106 ? -5.482 -7.312 23.272 1.00 75.62 106 ARG A CA 1
ATOM 827 C C . ARG A 1 106 ? -4.789 -8.571 22.765 1.00 75.62 106 ARG A C 1
ATOM 829 O O . ARG A 1 106 ? -4.417 -9.403 23.594 1.00 75.62 106 ARG A O 1
ATOM 836 N N . VAL A 1 107 ? -4.575 -8.695 21.452 1.00 71.62 107 VAL A N 1
ATOM 837 C CA . VAL A 1 107 ? -3.840 -9.816 20.841 1.00 71.62 107 VAL A CA 1
ATOM 838 C C . VAL A 1 107 ? -2.443 -9.907 21.447 1.00 71.62 107 VAL A C 1
ATOM 840 O O . VAL A 1 107 ? -2.090 -10.940 22.015 1.00 71.62 107 VAL A O 1
ATOM 843 N N . GLY A 1 108 ? -1.688 -8.805 21.445 1.00 73.06 108 GLY A N 1
ATOM 844 C CA . GLY A 1 108 ? -0.341 -8.756 22.014 1.00 73.06 108 GLY A CA 1
ATOM 845 C C . GLY A 1 108 ? -0.312 -9.088 23.508 1.00 73.06 108 GLY A C 1
ATOM 846 O O . GLY A 1 108 ? 0.582 -9.790 23.979 1.00 73.06 108 GLY A O 1
ATOM 847 N N . SER A 1 109 ? -1.321 -8.659 24.273 1.00 75.81 109 SER A N 1
ATOM 848 C CA . SER A 1 109 ? -1.427 -9.007 25.696 1.00 75.81 109 SER A CA 1
ATOM 849 C C . SER A 1 109 ? -1.743 -10.486 25.918 1.00 75.81 109 SER A C 1
ATOM 851 O O . SER A 1 109 ? -1.144 -11.109 26.795 1.00 75.81 109 SER A O 1
ATOM 853 N N . ARG A 1 110 ? -2.638 -11.081 25.117 1.00 74.88 110 ARG A N 1
ATOM 854 C CA . ARG A 1 110 ? -2.916 -12.527 25.153 1.00 74.88 110 ARG A CA 1
ATOM 855 C C . ARG A 1 110 ? -1.674 -13.333 24.760 1.00 74.88 110 ARG A C 1
ATOM 857 O O . ARG A 1 110 ? -1.355 -14.307 25.437 1.00 74.88 110 ARG A O 1
ATOM 864 N N . LEU A 1 111 ? -0.935 -12.893 23.741 1.00 69.19 111 LEU A N 1
ATOM 865 C CA . LEU A 1 111 ? 0.306 -13.530 23.298 1.00 69.19 111 LEU A CA 1
ATOM 866 C C . LEU A 1 111 ? 1.403 -13.465 24.374 1.00 69.19 111 LEU A C 1
ATOM 868 O O . LEU A 1 111 ? 2.037 -14.480 24.665 1.00 69.19 111 LEU A O 1
ATOM 872 N N . ARG A 1 112 ? 1.583 -12.313 25.039 1.00 73.44 112 ARG A N 1
ATOM 873 C CA . ARG A 1 112 ? 2.502 -12.188 26.186 1.00 73.44 112 ARG A CA 1
ATOM 874 C C . ARG A 1 112 ? 2.102 -13.088 27.350 1.00 73.44 112 ARG A C 1
ATOM 876 O O . ARG A 1 112 ? 2.962 -13.802 27.847 1.00 73.44 112 ARG A O 1
ATOM 883 N N . LYS A 1 113 ? 0.816 -13.153 27.718 1.00 72.69 113 LYS A N 1
ATOM 884 C CA . LYS A 1 113 ? 0.333 -14.088 28.756 1.00 72.69 113 LYS A CA 1
ATOM 885 C C . LYS A 1 113 ? 0.601 -15.550 28.383 1.00 72.69 113 LYS A C 1
ATOM 887 O O . LYS A 1 113 ? 1.047 -16.333 29.219 1.00 72.69 113 LYS A O 1
ATOM 892 N N . LEU A 1 114 ? 0.390 -15.922 27.116 1.00 66.19 114 LEU A N 1
ATOM 893 C CA . LEU A 1 114 ? 0.731 -17.256 26.604 1.00 66.19 114 LEU A CA 1
ATOM 894 C C . LEU A 1 114 ? 2.238 -17.552 26.702 1.00 66.19 114 LEU A C 1
ATOM 896 O O . LEU A 1 114 ? 2.609 -18.697 26.964 1.00 66.19 114 LEU A O 1
ATOM 900 N N . LYS A 1 115 ? 3.094 -16.541 26.501 1.00 63.06 115 LYS A N 1
ATOM 901 C CA . LYS A 1 115 ? 4.556 -16.634 26.637 1.00 63.06 115 LYS A CA 1
ATOM 902 C C . LYS A 1 115 ? 5.002 -16.718 28.103 1.00 63.06 115 LYS A C 1
ATOM 904 O O . LYS A 1 115 ? 5.861 -17.535 28.429 1.00 63.06 115 LYS A O 1
ATOM 909 N N . GLU A 1 116 ? 4.418 -15.910 28.986 1.00 65.00 116 GLU A N 1
ATOM 910 C CA . GLU A 1 116 ? 4.747 -15.839 30.418 1.00 65.00 116 GLU A CA 1
ATOM 911 C C . GLU A 1 116 ? 4.394 -17.132 31.159 1.00 65.00 116 GLU A C 1
ATOM 913 O O . GLU A 1 116 ? 5.232 -17.664 31.885 1.00 65.00 116 GLU A O 1
ATOM 918 N N . ASN A 1 117 ? 3.224 -17.715 30.881 1.00 59.56 117 ASN A N 1
ATOM 919 C CA . ASN A 1 117 ? 2.771 -18.966 31.504 1.00 59.56 117 ASN A CA 1
ATOM 920 C C . ASN A 1 117 ? 3.598 -20.207 31.099 1.00 59.56 117 ASN A C 1
ATOM 922 O O . ASN A 1 117 ? 3.324 -21.313 31.561 1.00 59.56 117 ASN A O 1
ATOM 926 N N . GLN A 1 118 ? 4.578 -20.067 30.196 1.00 57.09 118 GLN A N 1
ATOM 927 C CA . GLN A 1 118 ? 5.303 -21.182 29.567 1.00 57.09 118 GLN A CA 1
ATOM 928 C C . GLN A 1 118 ? 6.811 -20.899 29.397 1.00 57.09 118 GLN A C 1
ATOM 930 O O . GLN A 1 118 ? 7.457 -21.519 28.544 1.00 57.09 118 GLN A O 1
ATOM 935 N N . ARG A 1 119 ? 7.367 -19.975 30.202 1.00 48.44 119 ARG A N 1
ATOM 936 C CA . ARG A 1 119 ? 8.676 -19.287 30.062 1.00 48.44 119 ARG A CA 1
ATOM 937 C C . ARG A 1 119 ? 9.910 -20.165 29.754 1.00 48.44 119 ARG A C 1
ATOM 939 O O . ARG A 1 119 ? 10.945 -19.622 29.385 1.00 48.44 119 ARG A O 1
ATOM 946 N N . ALA A 1 120 ? 9.821 -21.493 29.843 1.00 54.00 120 ALA A N 1
ATOM 947 C CA . ALA A 1 120 ? 10.920 -22.425 29.581 1.00 54.00 120 ALA A CA 1
ATOM 948 C C . ALA A 1 120 ? 10.827 -23.251 28.274 1.00 54.00 120 ALA A C 1
ATOM 950 O O . ALA A 1 120 ? 11.814 -23.892 27.915 1.00 54.00 120 ALA A O 1
ATOM 951 N N . ARG A 1 121 ? 9.693 -23.290 27.546 1.00 57.38 121 ARG A N 1
ATOM 952 C CA . ARG A 1 121 ? 9.501 -24.311 26.483 1.00 57.38 121 ARG A CA 1
ATOM 953 C C . ARG A 1 121 ? 9.335 -23.790 25.054 1.00 57.38 121 ARG A C 1
ATOM 955 O O . ARG A 1 121 ? 9.789 -24.466 24.133 1.00 57.38 121 ARG A O 1
ATOM 962 N N . TRP A 1 122 ? 8.736 -22.620 24.849 1.00 65.38 122 TRP A N 1
ATOM 963 C CA . TRP A 1 122 ? 8.364 -22.131 23.513 1.00 65.38 122 TRP A CA 1
ATOM 964 C C . TRP A 1 122 ? 8.941 -20.742 23.261 1.00 65.38 122 TRP A C 1
ATOM 966 O O . TRP A 1 122 ? 8.917 -19.891 24.148 1.00 65.38 122 TRP A O 1
ATOM 976 N N . LYS A 1 123 ? 9.481 -20.521 22.059 1.00 75.94 123 LYS A N 1
ATOM 977 C CA . LYS A 1 123 ? 10.202 -19.283 21.714 1.00 75.94 123 LYS A CA 1
ATOM 978 C C . LYS A 1 123 ? 9.642 -18.561 20.490 1.00 75.94 123 LYS A C 1
ATOM 980 O O . LYS A 1 123 ? 10.021 -17.423 20.258 1.00 75.94 123 LYS A O 1
ATOM 985 N N . SER A 1 124 ? 8.742 -19.201 19.749 1.00 84.38 124 SER A N 1
ATOM 986 C CA . SER A 1 124 ? 8.004 -18.629 18.623 1.00 84.38 124 SER A CA 1
ATOM 987 C C . SER A 1 124 ? 6.552 -19.093 18.702 1.00 84.38 124 SER A C 1
ATOM 989 O O . SER A 1 124 ? 6.296 -20.235 19.101 1.00 84.38 124 SER A O 1
ATOM 991 N N . ALA A 1 125 ? 5.607 -18.209 18.392 1.00 85.75 125 ALA A N 1
ATOM 992 C CA . ALA A 1 125 ? 4.182 -18.508 18.422 1.00 85.75 125 ALA A CA 1
ATOM 993 C C . ALA A 1 125 ? 3.389 -17.533 17.544 1.00 85.75 125 ALA A C 1
ATOM 995 O O . ALA A 1 125 ? 3.779 -16.376 17.419 1.00 85.75 125 ALA A O 1
ATOM 996 N N . PHE A 1 126 ? 2.248 -17.987 17.026 1.00 87.88 126 PHE A N 1
ATOM 997 C CA . PHE A 1 126 ? 1.194 -17.125 16.484 1.00 87.88 126 PHE A CA 1
ATOM 998 C C . PHE A 1 126 ? -0.176 -17.591 16.999 1.00 87.88 126 PHE A C 1
ATOM 1000 O O . PHE A 1 126 ? -0.331 -18.732 17.453 1.00 87.88 126 PHE A O 1
ATOM 1007 N N . CYS A 1 127 ? -1.175 -16.715 16.940 1.00 86.00 127 CYS A N 1
ATOM 1008 C CA . CYS A 1 127 ? -2.572 -17.073 17.155 1.00 86.00 127 CYS A CA 1
ATOM 1009 C C . CYS A 1 127 ? -3.467 -16.432 16.090 1.00 86.00 127 CYS A C 1
ATOM 1011 O O . CYS A 1 127 ? -3.153 -15.349 15.605 1.00 86.00 127 CYS A O 1
ATOM 1013 N N . ALA A 1 128 ? -4.563 -17.110 15.751 1.00 84.50 128 ALA A N 1
ATOM 1014 C CA . ALA A 1 128 ? -5.643 -16.554 14.941 1.00 84.50 128 ALA A CA 1
ATOM 1015 C C . ALA A 1 128 ? -6.825 -16.221 15.854 1.00 84.50 128 ALA A C 1
ATOM 1017 O O . ALA A 1 128 ? -7.069 -16.925 16.845 1.00 84.50 128 ALA A O 1
ATOM 1018 N N . ILE A 1 129 ? -7.505 -15.116 15.558 1.00 79.12 129 ILE A N 1
ATOM 1019 C CA . ILE A 1 129 ? -8.623 -14.606 16.347 1.00 79.12 129 ILE A CA 1
ATOM 1020 C C . ILE A 1 129 ? -9.771 -14.285 15.405 1.00 79.12 129 ILE A C 1
ATOM 1022 O O . ILE A 1 129 ? -9.592 -13.524 14.464 1.00 79.12 129 ILE A O 1
ATOM 1026 N N . GLU A 1 130 ? -10.946 -14.800 15.735 1.00 78.69 130 GLU A N 1
ATOM 1027 C CA . GLU A 1 130 ? -12.203 -14.538 15.044 1.00 78.69 130 GLU A CA 1
ATOM 1028 C C . GLU A 1 130 ? -13.226 -14.104 16.096 1.00 78.69 130 GLU A C 1
ATOM 1030 O O . GLU A 1 130 ? -13.289 -14.703 17.171 1.00 78.69 130 GLU A O 1
ATOM 1035 N N . ILE A 1 131 ? -13.961 -13.016 15.841 1.00 72.50 131 ILE A N 1
ATOM 1036 C CA . ILE A 1 131 ? -15.008 -12.477 16.736 1.00 72.50 131 ILE A CA 1
ATOM 1037 C C . ILE A 1 131 ? -14.550 -12.483 18.214 1.00 72.50 131 ILE A C 1
ATOM 1039 O O . ILE A 1 131 ? -15.174 -13.035 19.115 1.00 72.50 131 ILE A O 1
ATOM 1043 N N . GLN A 1 132 ? -13.377 -11.896 18.473 1.00 65.19 132 GLN A N 1
ATOM 1044 C CA . GLN A 1 132 ? -12.777 -11.758 19.811 1.00 65.19 132 GLN A CA 1
ATOM 1045 C C . GLN A 1 132 ? -12.378 -13.068 20.533 1.00 65.19 132 GLN A C 1
ATOM 1047 O O . GLN A 1 132 ? -11.813 -13.003 21.639 1.00 65.19 132 GLN A O 1
ATOM 1052 N N . ALA A 1 133 ? -12.554 -14.236 19.915 1.00 70.81 133 ALA A N 1
ATOM 1053 C CA . ALA A 1 133 ? -12.138 -15.541 20.420 1.00 70.81 133 ALA A CA 1
ATOM 1054 C C . ALA A 1 133 ? -10.864 -16.032 19.715 1.00 70.81 133 ALA A C 1
ATOM 1056 O O . ALA A 1 133 ? -10.662 -15.802 18.529 1.00 70.81 133 ALA A O 1
ATOM 1057 N N . VAL A 1 134 ? -9.965 -16.697 20.450 1.00 78.69 134 VAL A N 1
ATOM 1058 C CA . VAL A 1 134 ? -8.787 -17.334 19.837 1.00 78.69 134 VAL A CA 1
ATOM 1059 C C . VAL A 1 134 ? -9.240 -18.640 19.196 1.00 78.69 134 VAL A C 1
ATOM 1061 O O . VAL A 1 134 ? -9.602 -19.569 19.913 1.00 78.69 134 VAL A O 1
ATOM 1064 N N . THR A 1 135 ? -9.194 -18.716 17.870 1.00 83.25 135 THR A N 1
ATOM 1065 C CA . THR A 1 135 ? -9.606 -19.899 17.099 1.00 83.25 135 THR A CA 1
ATOM 1066 C C . THR A 1 135 ? -8.436 -20.838 16.838 1.00 83.25 135 THR A C 1
ATOM 1068 O O . THR A 1 135 ? -8.581 -22.060 16.880 1.00 83.25 135 THR A O 1
ATOM 1071 N N . LYS A 1 136 ? -7.233 -20.282 16.644 1.00 84.25 136 LYS A N 1
ATOM 1072 C CA . LYS A 1 136 ? -6.011 -21.056 16.406 1.00 84.25 136 LYS A CA 1
ATOM 1073 C C . LYS A 1 136 ? -4.868 -20.579 17.276 1.00 84.25 136 LYS A C 1
ATOM 1075 O O . LYS A 1 136 ? -4.703 -19.397 17.562 1.00 84.25 136 LYS A O 1
ATOM 1080 N N . THR A 1 137 ? -4.014 -21.511 17.674 1.00 86.62 137 THR A N 1
ATOM 1081 C CA . THR A 1 137 ? -2.709 -21.197 18.249 1.00 86.62 137 THR A CA 1
ATOM 1082 C C . THR A 1 137 ? -1.676 -22.164 17.702 1.00 86.62 137 THR A C 1
ATOM 1084 O O . THR A 1 137 ? -1.915 -23.369 17.633 1.00 86.62 137 THR A O 1
ATOM 1087 N N . TRP A 1 138 ? -0.513 -21.635 17.353 1.00 89.00 138 TRP A N 1
ATOM 1088 C CA . TRP A 1 138 ? 0.642 -22.406 16.920 1.00 89.00 138 TRP A CA 1
ATOM 1089 C C . TRP A 1 138 ? 1.871 -21.971 17.706 1.00 89.00 138 TRP A C 1
ATOM 1091 O O . TRP A 1 138 ? 2.003 -20.804 18.082 1.00 89.00 138 TRP A O 1
ATOM 1101 N N . LYS A 1 139 ? 2.758 -22.923 17.998 1.00 87.38 139 LYS A N 1
ATOM 1102 C CA . LYS A 1 139 ? 3.953 -22.697 18.814 1.00 87.38 139 LYS A CA 1
ATOM 1103 C C . LYS A 1 139 ? 5.098 -23.561 18.306 1.00 87.38 139 LYS A C 1
ATOM 1105 O O . LYS A 1 139 ? 4.895 -24.733 18.001 1.00 87.38 139 LYS A O 1
ATOM 1110 N N . ALA A 1 140 ? 6.306 -23.010 18.326 1.00 84.81 140 ALA A N 1
ATOM 1111 C CA . ALA A 1 140 ? 7.532 -23.746 18.058 1.00 84.81 140 ALA A CA 1
ATOM 1112 C C . ALA A 1 140 ? 8.572 -23.554 19.162 1.00 84.81 140 ALA A C 1
ATOM 1114 O O . ALA A 1 140 ? 8.732 -22.485 19.771 1.00 84.81 140 ALA A O 1
ATOM 1115 N N . LYS A 1 141 ? 9.294 -24.645 19.426 1.00 84.00 141 LYS A N 1
ATOM 1116 C CA . LYS A 1 141 ? 10.460 -24.646 20.301 1.00 84.00 141 LYS A CA 1
ATOM 1117 C C . LYS A 1 141 ? 11.672 -24.287 19.455 1.00 84.00 141 LYS A C 1
ATOM 1119 O O . LYS A 1 141 ? 11.917 -24.916 18.433 1.00 84.00 141 LYS A O 1
ATOM 1124 N N . LEU A 1 142 ? 12.426 -23.290 19.902 1.00 79.06 142 LEU A N 1
ATOM 1125 C CA . LEU A 1 142 ? 13.681 -22.897 19.270 1.00 79.06 142 LEU A CA 1
ATOM 1126 C C . LEU A 1 142 ? 14.845 -23.157 20.212 1.00 79.06 142 LEU A C 1
ATOM 1128 O O . LEU A 1 142 ? 14.689 -23.184 21.439 1.00 79.06 142 LEU A O 1
ATOM 1132 N N . THR A 1 143 ? 16.019 -23.331 19.622 1.00 78.88 143 THR A N 1
ATOM 1133 C CA . THR A 1 143 ? 17.263 -23.512 20.368 1.00 78.88 143 THR A CA 1
ATOM 1134 C C . THR A 1 143 ? 17.683 -22.198 21.041 1.00 78.88 143 THR A C 1
ATOM 1136 O O . THR A 1 143 ? 17.067 -21.146 20.851 1.00 78.88 143 THR A O 1
ATOM 1139 N N . LEU A 1 144 ? 18.701 -22.228 21.904 1.00 74.44 144 LEU A N 1
ATOM 1140 C CA . LEU A 1 144 ? 19.293 -21.001 22.463 1.00 74.44 144 LEU A CA 1
ATOM 1141 C C . LEU A 1 144 ? 20.094 -20.199 21.429 1.00 74.44 144 LEU A C 1
ATOM 1143 O O . LEU A 1 144 ? 20.300 -19.014 21.647 1.00 74.44 144 LEU A O 1
ATOM 1147 N N . ALA A 1 145 ? 20.461 -20.810 20.300 1.00 80.38 145 ALA A N 1
ATOM 1148 C CA . ALA A 1 145 ? 21.186 -20.150 19.220 1.00 80.38 145 ALA A CA 1
ATOM 1149 C C . ALA A 1 145 ? 20.292 -19.277 18.320 1.00 80.38 145 ALA A C 1
ATOM 1151 O O . ALA A 1 145 ? 20.808 -18.492 17.529 1.00 80.38 145 ALA A O 1
ATOM 1152 N N . ASN A 1 146 ? 18.963 -19.410 18.408 1.00 82.06 146 ASN A N 1
ATOM 1153 C CA . ASN A 1 146 ? 18.060 -18.646 17.556 1.00 82.06 146 ASN A CA 1
ATOM 1154 C C . ASN A 1 146 ? 17.857 -17.219 18.067 1.00 82.06 146 ASN A C 1
ATOM 1156 O O . ASN A 1 146 ? 17.562 -17.008 19.246 1.00 82.06 146 ASN A O 1
ATOM 1160 N N . THR A 1 147 ? 17.957 -16.248 17.160 1.00 84.06 147 THR A N 1
ATOM 1161 C CA . THR A 1 147 ? 17.681 -14.842 17.475 1.00 84.06 147 THR A CA 1
ATOM 1162 C C . THR A 1 147 ? 16.180 -14.591 17.614 1.00 84.06 147 THR A C 1
ATOM 1164 O O . THR A 1 147 ? 15.352 -15.356 17.113 1.00 84.06 147 THR A O 1
ATOM 1167 N N . VAL A 1 148 ? 15.820 -13.481 18.267 1.00 81.12 148 VAL A N 1
ATOM 1168 C CA . VAL A 1 148 ? 14.426 -13.013 18.348 1.00 81.12 148 VAL A CA 1
ATOM 1169 C C . VAL A 1 148 ? 13.836 -12.849 16.944 1.00 81.12 148 VAL A C 1
ATOM 1171 O O . VAL A 1 148 ? 12.768 -13.385 16.676 1.00 81.12 148 VAL A O 1
ATOM 1174 N N . PHE A 1 149 ? 14.596 -12.255 16.021 1.00 80.44 149 PHE A N 1
ATOM 1175 C CA . PHE A 1 149 ? 14.193 -12.072 14.626 1.00 80.44 149 PHE A CA 1
ATOM 1176 C C . PHE A 1 149 ? 13.916 -13.396 13.889 1.00 80.44 149 PHE A C 1
ATOM 1178 O O . PHE A 1 149 ? 12.937 -13.516 13.159 1.00 80.44 149 PHE A O 1
ATOM 1185 N N . GLN A 1 150 ? 14.734 -14.433 14.105 1.00 83.38 150 GLN A N 1
ATOM 1186 C CA . GLN A 1 150 ? 14.484 -15.761 13.527 1.00 83.38 150 GLN A CA 1
ATOM 1187 C C . GLN A 1 150 ? 13.215 -16.408 14.090 1.00 83.38 150 GLN A C 1
ATOM 1189 O O . GLN A 1 150 ? 12.476 -17.066 13.359 1.00 83.38 150 GLN A O 1
ATOM 1194 N N . ALA A 1 151 ? 12.959 -16.230 15.388 1.00 85.00 151 ALA A N 1
ATOM 1195 C CA . ALA A 1 151 ? 11.749 -16.737 16.022 1.00 85.00 151 ALA A CA 1
ATOM 1196 C C . ALA A 1 151 ? 10.485 -16.074 15.469 1.00 85.00 151 ALA A C 1
ATOM 1198 O O . ALA A 1 151 ? 9.467 -16.725 15.236 1.00 85.00 151 ALA A O 1
ATOM 1199 N N . GLU A 1 152 ? 10.592 -14.781 15.241 1.00 84.38 152 GLU A N 1
ATOM 1200 C CA . GLU A 1 152 ? 9.587 -13.904 14.674 1.00 84.38 152 GLU A CA 1
ATOM 1201 C C . GLU A 1 152 ? 9.264 -14.234 13.209 1.00 84.38 152 GLU A C 1
ATOM 1203 O O . GLU A 1 152 ? 8.102 -14.466 12.877 1.00 84.38 152 GLU A O 1
ATOM 1208 N N . ILE A 1 153 ? 10.281 -14.379 12.352 1.00 85.56 153 ILE A N 1
ATOM 1209 C CA . ILE A 1 153 ? 10.105 -14.844 10.965 1.00 85.56 153 ILE A CA 1
ATOM 1210 C C . ILE A 1 153 ? 9.433 -16.216 10.926 1.00 85.56 153 ILE A C 1
ATOM 1212 O O . ILE A 1 153 ? 8.582 -16.466 10.074 1.00 85.56 153 ILE A O 1
ATOM 1216 N N . LEU A 1 154 ? 9.800 -17.116 11.839 1.00 88.56 154 LEU A N 1
ATOM 1217 C CA . LEU A 1 154 ? 9.202 -18.443 11.886 1.00 88.56 154 LEU A CA 1
ATOM 1218 C C . LEU A 1 154 ? 7.706 -18.386 12.240 1.00 88.56 154 LEU A C 1
ATOM 1220 O O . LEU A 1 154 ? 6.921 -19.122 11.645 1.00 88.56 154 LEU A O 1
ATOM 1224 N N . ALA A 1 155 ? 7.313 -17.505 13.165 1.00 88.56 155 ALA A N 1
ATOM 1225 C CA . ALA A 1 155 ? 5.907 -17.288 13.498 1.00 88.56 155 ALA A CA 1
ATOM 1226 C C . ALA A 1 155 ? 5.135 -16.727 12.297 1.00 88.56 155 ALA A C 1
ATOM 1228 O O . ALA A 1 155 ? 4.064 -17.239 11.979 1.00 88.56 155 ALA A O 1
ATOM 1229 N N . LEU A 1 156 ? 5.707 -15.739 11.598 1.00 88.50 156 LEU A N 1
ATOM 1230 C CA . LEU A 1 156 ? 5.108 -15.163 10.394 1.00 88.50 156 LEU A CA 1
ATOM 1231 C C . LEU A 1 156 ? 4.934 -16.216 9.293 1.00 88.50 156 LEU A C 1
ATOM 1233 O O . LEU A 1 156 ? 3.859 -16.328 8.714 1.00 88.50 156 LEU A O 1
ATOM 1237 N N . LYS A 1 157 ? 5.964 -17.028 9.033 1.00 89.25 157 LYS A N 1
ATOM 1238 C CA . LYS A 1 157 ? 5.896 -18.107 8.042 1.00 89.25 157 LYS A CA 1
ATOM 1239 C C . LYS A 1 157 ? 4.775 -19.096 8.362 1.00 89.25 157 LYS A C 1
ATOM 1241 O O . LYS A 1 157 ? 4.044 -19.495 7.464 1.00 89.25 157 LYS A O 1
ATOM 1246 N N . ALA A 1 158 ? 4.644 -19.487 9.628 1.00 89.38 158 ALA A N 1
ATOM 1247 C CA . ALA A 1 158 ? 3.598 -20.407 10.055 1.00 89.38 158 ALA A CA 1
ATOM 1248 C C . ALA A 1 158 ? 2.194 -19.783 9.951 1.00 89.38 158 ALA A C 1
ATOM 1250 O O . ALA A 1 158 ? 1.249 -20.493 9.622 1.00 89.38 158 ALA A O 1
ATOM 1251 N N . ALA A 1 159 ? 2.067 -18.473 10.194 1.00 88.75 159 ALA A N 1
ATOM 1252 C CA . ALA A 1 159 ? 0.817 -17.744 10.004 1.00 88.75 159 ALA A CA 1
ATOM 1253 C C . ALA A 1 159 ? 0.408 -17.708 8.522 1.00 88.75 159 ALA A C 1
ATOM 1255 O O . ALA A 1 159 ? -0.710 -18.098 8.216 1.00 88.75 159 ALA A O 1
ATOM 1256 N N . ILE A 1 160 ? 1.326 -17.357 7.611 1.00 87.00 160 ILE A N 1
ATOM 1257 C CA . ILE A 1 160 ? 1.069 -17.332 6.155 1.00 87.00 160 ILE A CA 1
ATOM 1258 C C . ILE A 1 160 ? 0.646 -18.714 5.646 1.00 87.00 160 ILE A C 1
ATOM 1260 O O . ILE A 1 160 ? -0.339 -18.857 4.938 1.00 87.00 160 ILE A O 1
ATOM 1264 N N . GLN A 1 161 ? 1.354 -19.766 6.061 1.00 88.38 161 GLN A N 1
ATOM 1265 C CA . GLN A 1 161 ? 0.986 -21.127 5.667 1.00 88.38 161 GLN A CA 1
ATOM 1266 C C . GLN A 1 161 ? -0.414 -21.519 6.148 1.00 88.38 161 GLN A C 1
ATOM 1268 O O . GLN A 1 161 ? -1.084 -22.310 5.494 1.00 88.38 161 GLN A O 1
ATOM 1273 N N . TRP A 1 162 ? -0.846 -21.001 7.298 1.00 87.12 162 TRP A N 1
ATOM 1274 C CA . TRP A 1 162 ? -2.184 -21.254 7.810 1.00 87.12 162 TRP A CA 1
ATOM 1275 C C . TRP A 1 162 ? -3.251 -20.475 7.026 1.00 87.12 162 TRP A C 1
ATOM 1277 O O . TRP A 1 162 ? -4.257 -21.078 6.656 1.00 87.12 162 TRP A O 1
ATOM 1287 N N . THR A 1 163 ? -3.012 -19.200 6.701 1.00 85.06 163 THR A N 1
ATOM 1288 C CA . THR A 1 163 ? -3.935 -18.393 5.880 1.00 85.06 163 THR A CA 1
ATOM 1289 C C . THR A 1 163 ? -4.073 -18.966 4.466 1.00 85.06 163 THR A C 1
ATOM 1291 O O . THR A 1 163 ? -5.186 -19.111 3.969 1.00 85.06 163 THR A O 1
ATOM 1294 N N . ASP A 1 164 ? -2.971 -19.430 3.862 1.00 84.69 164 ASP A N 1
ATOM 1295 C CA . ASP A 1 164 ? -2.987 -20.092 2.548 1.00 84.69 164 ASP A CA 1
ATOM 1296 C C . ASP A 1 164 ? -3.863 -21.357 2.556 1.00 84.69 164 ASP A C 1
ATOM 1298 O O . ASP A 1 164 ? -4.551 -21.654 1.582 1.00 84.69 164 ASP A O 1
ATOM 1302 N N . THR A 1 165 ? -3.867 -22.110 3.664 1.00 82.62 165 THR A N 1
ATOM 1303 C CA . THR A 1 165 ? -4.735 -23.293 3.805 1.00 82.62 165 THR A CA 1
ATOM 1304 C C . THR A 1 165 ? -6.196 -22.958 4.086 1.00 82.62 165 THR A C 1
ATOM 1306 O O . THR A 1 165 ? -7.056 -23.793 3.812 1.00 82.62 165 THR A O 1
ATOM 1309 N N . ALA A 1 166 ? -6.478 -21.777 4.639 1.00 75.19 166 ALA A N 1
ATOM 1310 C CA . ALA A 1 166 ? -7.837 -21.308 4.893 1.00 75.19 166 ALA A CA 1
ATOM 1311 C C . ALA A 1 166 ? -8.501 -20.743 3.624 1.00 75.19 166 ALA A C 1
ATOM 1313 O O . ALA A 1 166 ? -9.723 -20.745 3.537 1.00 75.19 166 ALA A O 1
ATOM 1314 N N . ASN A 1 167 ? -7.708 -20.345 2.617 1.00 70.31 167 ASN A N 1
ATOM 1315 C CA . ASN A 1 167 ? -8.172 -19.708 1.377 1.00 70.31 167 ASN A CA 1
ATOM 1316 C C . ASN A 1 167 ? -9.017 -18.442 1.636 1.00 70.31 167 ASN A C 1
ATOM 1318 O O . ASN A 1 167 ? -9.973 -18.157 0.912 1.00 70.31 167 ASN A O 1
ATOM 1322 N N . GLU A 1 168 ? -8.646 -17.690 2.672 1.00 72.06 168 GLU A N 1
ATOM 1323 C CA . GLU A 1 168 ? -9.274 -16.436 3.087 1.00 72.06 168 GLU A CA 1
ATOM 1324 C C . GLU A 1 168 ? -8.241 -15.297 3.047 1.00 72.06 168 GLU A C 1
ATOM 1326 O O . GLU A 1 168 ? -7.054 -15.496 3.322 1.00 72.06 168 GLU A O 1
ATOM 1331 N N . GLU A 1 169 ? -8.678 -14.090 2.671 1.00 73.19 169 GLU A N 1
ATOM 1332 C CA . GLU A 1 169 ? -7.841 -12.889 2.763 1.00 73.19 169 GLU A CA 1
ATOM 1333 C C . GLU A 1 169 ? -7.785 -12.406 4.216 1.00 73.19 169 GLU A C 1
ATOM 1335 O O . GLU A 1 169 ? -8.669 -11.696 4.696 1.00 73.19 169 GLU A O 1
ATOM 1340 N N . ASP A 1 170 ? -6.713 -12.781 4.911 1.00 78.06 170 ASP A N 1
ATOM 1341 C CA . ASP A 1 170 ? -6.520 -12.478 6.326 1.00 78.06 170 ASP A CA 1
ATOM 1342 C C . ASP A 1 170 ? -5.484 -11.379 6.586 1.00 78.06 170 ASP A C 1
ATOM 1344 O O . ASP A 1 170 ? -4.423 -11.289 5.961 1.00 78.06 170 ASP A O 1
ATOM 1348 N N . ASN A 1 171 ? -5.746 -10.574 7.618 1.00 81.88 171 ASN A N 1
ATOM 1349 C CA . ASN A 1 171 ? -4.802 -9.573 8.106 1.00 81.88 171 ASN A CA 1
ATOM 1350 C C . ASN A 1 171 ? -3.847 -10.174 9.147 1.00 81.88 171 ASN A C 1
ATOM 1352 O O . ASN A 1 171 ? -4.255 -10.531 10.255 1.00 81.88 171 ASN A O 1
ATOM 1356 N N . ILE A 1 172 ? -2.549 -10.209 8.831 1.00 83.06 172 ILE A N 1
ATOM 1357 C CA . ILE A 1 172 ? -1.506 -10.639 9.770 1.00 83.06 172 ILE A CA 1
ATOM 1358 C C . ILE A 1 172 ? -0.969 -9.438 10.554 1.00 83.06 172 ILE A C 1
ATOM 1360 O O . ILE A 1 172 ? -0.451 -8.474 9.989 1.00 83.06 172 ILE A O 1
ATOM 1364 N N . TRP A 1 173 ? -1.021 -9.533 11.881 1.00 81.88 173 TRP A N 1
ATOM 1365 C CA . TRP A 1 173 ? -0.528 -8.505 12.797 1.00 81.88 173 TRP A CA 1
ATOM 1366 C C . TRP A 1 173 ? 0.767 -8.957 13.476 1.00 81.88 173 TRP A C 1
ATOM 1368 O O . TRP A 1 173 ? 0.855 -10.079 13.974 1.00 81.88 173 TRP A O 1
ATOM 1378 N N . SER A 1 174 ? 1.758 -8.067 13.542 1.00 81.62 174 SER A N 1
ATOM 1379 C CA . SER A 1 174 ? 3.037 -8.298 14.223 1.00 81.62 174 SER A CA 1
ATOM 1380 C C . SER A 1 174 ? 3.398 -7.093 15.087 1.00 81.62 174 SER A C 1
ATOM 1382 O O . SER A 1 174 ? 3.178 -5.955 14.675 1.00 81.62 174 SER A O 1
ATOM 1384 N N . ASP A 1 175 ? 3.957 -7.335 16.273 1.00 76.88 175 ASP A N 1
ATOM 1385 C CA . ASP A 1 175 ? 4.507 -6.297 17.154 1.00 76.88 175 ASP A CA 1
ATOM 1386 C C . ASP A 1 175 ? 5.993 -6.001 16.881 1.00 76.88 175 ASP A C 1
ATOM 1388 O O . ASP A 1 175 ? 6.567 -5.098 17.491 1.00 76.88 175 ASP A O 1
ATOM 1392 N N . SER A 1 176 ? 6.615 -6.721 15.943 1.00 82.00 176 SER A N 1
ATOM 1393 C CA . SER A 1 176 ? 8.001 -6.494 15.539 1.00 82.00 176 SER A CA 1
ATOM 1394 C C . SER A 1 176 ? 8.094 -5.539 14.355 1.00 82.00 176 SER A C 1
ATOM 1396 O O . SER A 1 176 ? 7.898 -5.925 13.198 1.00 82.00 176 SER A O 1
ATOM 1398 N N . GLU A 1 177 ? 8.486 -4.296 14.638 1.00 80.56 177 GLU A N 1
ATOM 1399 C CA . GLU A 1 177 ? 8.765 -3.280 13.615 1.00 80.56 177 GLU A CA 1
ATOM 1400 C C . GLU A 1 177 ? 9.811 -3.769 12.599 1.00 80.56 177 GLU A C 1
ATOM 1402 O O . GLU A 1 177 ? 9.703 -3.506 11.404 1.00 80.56 177 GLU A O 1
ATOM 1407 N N . SER A 1 178 ? 10.795 -4.556 13.050 1.00 81.56 178 SER A N 1
ATOM 1408 C CA . SER A 1 178 ? 11.837 -5.102 12.176 1.00 81.56 178 SER A CA 1
ATOM 1409 C C . SER A 1 178 ? 11.286 -6.054 11.107 1.00 81.56 178 SER A C 1
ATOM 1411 O O . SER A 1 178 ? 11.705 -5.983 9.950 1.00 81.56 178 SER A O 1
ATOM 1413 N N . ILE A 1 179 ? 10.299 -6.893 11.452 1.00 85.50 179 ILE A N 1
ATOM 1414 C CA . ILE A 1 179 ? 9.592 -7.730 10.474 1.00 85.50 179 ILE A CA 1
ATOM 1415 C C . ILE A 1 179 ? 8.778 -6.853 9.527 1.00 85.50 179 ILE A C 1
ATOM 1417 O O . ILE A 1 179 ? 8.835 -7.058 8.318 1.00 85.50 179 ILE A O 1
ATOM 1421 N N . LEU A 1 180 ? 8.022 -5.886 10.059 1.00 83.94 180 LEU A N 1
ATOM 1422 C CA . LEU A 1 180 ? 7.141 -5.037 9.252 1.00 83.94 180 LEU A CA 1
ATOM 1423 C C . LEU A 1 180 ? 7.931 -4.274 8.181 1.00 83.94 180 LEU A C 1
ATOM 1425 O O . LEU A 1 180 ? 7.511 -4.222 7.025 1.00 83.94 180 LEU A O 1
ATOM 1429 N N . GLN A 1 181 ? 9.103 -3.746 8.534 1.00 82.62 181 GLN A N 1
ATOM 1430 C CA . GLN A 1 181 ? 10.007 -3.090 7.587 1.00 82.62 181 GLN A CA 1
ATOM 1431 C C . GLN A 1 181 ? 10.578 -4.071 6.554 1.00 82.62 181 GLN A C 1
ATOM 1433 O O . GLN A 1 181 ? 10.609 -3.763 5.360 1.00 82.62 181 GLN A O 1
ATOM 1438 N N . ALA A 1 182 ? 10.982 -5.273 6.980 1.00 82.19 182 ALA A N 1
ATOM 1439 C CA . ALA A 1 182 ? 11.494 -6.298 6.071 1.00 82.19 182 ALA A CA 1
ATOM 1440 C C . ALA A 1 182 ? 10.434 -6.743 5.049 1.00 82.19 182 ALA A C 1
ATOM 1442 O O . ALA A 1 182 ? 10.716 -6.793 3.853 1.00 82.19 182 ALA A O 1
ATOM 1443 N N . VAL A 1 183 ? 9.201 -7.002 5.496 1.00 84.06 183 VAL A N 1
ATOM 1444 C CA . VAL A 1 183 ? 8.081 -7.404 4.631 1.00 84.06 183 VAL A CA 1
ATOM 1445 C C . VAL A 1 183 ? 7.714 -6.287 3.655 1.00 84.06 183 VAL A C 1
ATOM 1447 O O . VAL A 1 183 ? 7.591 -6.550 2.461 1.00 84.06 183 VAL A O 1
ATOM 1450 N N . LYS A 1 184 ? 7.623 -5.030 4.119 1.00 83.69 184 LYS A N 1
ATOM 1451 C CA . LYS A 1 184 ? 7.395 -3.871 3.237 1.00 83.69 184 LYS A CA 1
ATOM 1452 C C . LYS A 1 184 ? 8.470 -3.761 2.156 1.00 83.69 184 LYS A C 1
ATOM 1454 O O . LYS A 1 184 ? 8.140 -3.575 0.988 1.00 83.69 184 LYS A O 1
ATOM 1459 N N . SER A 1 185 ? 9.744 -3.918 2.521 1.00 81.81 185 SER A N 1
ATOM 1460 C CA . SER A 1 185 ? 10.851 -3.871 1.559 1.00 81.81 185 SER A CA 1
ATOM 1461 C C . SER A 1 185 ? 10.767 -4.991 0.518 1.00 81.81 185 SER A C 1
ATOM 1463 O O . SER A 1 185 ? 10.982 -4.739 -0.667 1.00 81.81 185 SER A O 1
ATOM 1465 N N . LEU A 1 186 ? 10.429 -6.215 0.936 1.00 80.50 186 LEU A N 1
ATOM 1466 C CA . LEU A 1 186 ? 10.251 -7.347 0.022 1.00 80.50 186 LEU A CA 1
ATOM 1467 C C . LEU A 1 186 ? 9.071 -7.131 -0.931 1.00 80.50 186 LEU A C 1
ATOM 1469 O O . LEU A 1 186 ? 9.208 -7.386 -2.125 1.00 80.50 186 LEU A O 1
ATOM 1473 N N . TYR A 1 187 ? 7.951 -6.610 -0.427 1.00 75.38 187 TYR A N 1
ATOM 1474 C CA . TYR A 1 187 ? 6.779 -6.294 -1.241 1.00 75.38 187 TYR A CA 1
ATOM 1475 C C . TYR A 1 187 ? 7.091 -5.245 -2.317 1.00 75.38 187 TYR A C 1
ATOM 1477 O O . TYR A 1 187 ? 6.772 -5.451 -3.487 1.00 75.38 187 TYR A O 1
ATOM 1485 N N . VAL A 1 188 ? 7.776 -4.154 -1.950 1.00 78.25 188 VAL A N 1
ATOM 1486 C CA . VAL A 1 188 ? 8.200 -3.114 -2.905 1.00 78.25 188 VAL A CA 1
ATOM 1487 C C . VAL A 1 188 ? 9.115 -3.701 -3.978 1.00 78.25 188 VAL A C 1
ATOM 1489 O O . VAL A 1 188 ? 8.845 -3.524 -5.162 1.00 78.25 188 VAL A O 1
ATOM 1492 N N . LYS A 1 189 ? 10.136 -4.474 -3.586 1.00 77.69 189 LYS A N 1
ATOM 1493 C CA . LYS A 1 189 ? 11.050 -5.124 -4.540 1.00 77.69 189 LYS A CA 1
ATOM 1494 C C . LYS A 1 189 ? 10.332 -6.080 -5.492 1.00 77.69 189 LYS A C 1
ATOM 1496 O O . LYS A 1 189 ? 10.676 -6.131 -6.669 1.00 77.69 189 LYS A O 1
ATOM 1501 N N . SER A 1 190 ? 9.342 -6.828 -5.000 1.00 79.62 190 SER A N 1
ATOM 1502 C CA . SER A 1 190 ? 8.516 -7.700 -5.843 1.00 79.62 190 SER A CA 1
ATOM 1503 C C . SER A 1 190 ? 7.763 -6.884 -6.890 1.00 79.62 190 SER A C 1
ATOM 1505 O O . SER A 1 190 ? 7.852 -7.183 -8.074 1.00 79.62 190 SER A O 1
ATOM 1507 N N . LYS A 1 191 ? 7.089 -5.804 -6.475 1.00 82.00 191 LYS A N 1
ATOM 1508 C CA . LYS A 1 191 ? 6.336 -4.939 -7.393 1.00 82.00 191 LYS A CA 1
ATOM 1509 C C . LYS A 1 191 ? 7.224 -4.239 -8.419 1.00 82.00 191 LYS A C 1
ATOM 1511 O O . LYS A 1 191 ? 6.825 -4.110 -9.573 1.00 82.00 191 LYS A O 1
ATOM 1516 N N . GLU A 1 192 ? 8.424 -3.815 -8.028 1.00 78.44 192 GLU A N 1
ATOM 1517 C CA . GLU A 1 192 ? 9.416 -3.263 -8.959 1.00 78.44 192 GLU A CA 1
ATOM 1518 C C . GLU A 1 192 ? 9.859 -4.300 -10.001 1.00 78.44 192 GLU A C 1
ATOM 1520 O O . GLU A 1 192 ? 9.975 -3.967 -11.180 1.00 78.44 192 GLU A O 1
ATOM 1525 N N . SER A 1 193 ? 10.062 -5.556 -9.587 1.00 81.56 193 SER A N 1
ATOM 1526 C CA . SER A 1 193 ? 10.400 -6.658 -10.495 1.00 81.56 193 SER A CA 1
ATOM 1527 C C . SER A 1 193 ? 9.279 -6.928 -11.500 1.00 81.56 193 SER A C 1
ATOM 1529 O O . SER A 1 193 ? 9.546 -6.975 -12.700 1.00 81.56 193 SER A O 1
ATOM 1531 N N . ASP A 1 194 ? 8.033 -7.032 -11.029 1.00 84.06 194 ASP A N 1
ATOM 1532 C CA . ASP A 1 194 ? 6.861 -7.268 -11.883 1.00 84.06 194 ASP A CA 1
ATOM 1533 C C . ASP A 1 194 ? 6.703 -6.144 -12.923 1.00 84.06 194 ASP A C 1
ATOM 1535 O O . ASP A 1 194 ? 6.493 -6.384 -14.114 1.00 84.06 194 ASP A O 1
ATOM 1539 N N . LEU A 1 195 ? 6.856 -4.887 -12.491 1.00 81.75 195 LEU A N 1
ATOM 1540 C CA . LEU A 1 195 ? 6.752 -3.724 -13.371 1.00 81.75 195 LEU A CA 1
ATOM 1541 C C . LEU A 1 195 ? 7.882 -3.681 -14.409 1.00 81.75 195 LEU A C 1
ATOM 1543 O O . LEU A 1 195 ? 7.645 -3.326 -15.569 1.00 81.75 195 LEU A O 1
ATOM 1547 N N . ALA A 1 196 ? 9.104 -4.039 -14.010 1.00 82.19 196 ALA A N 1
ATOM 1548 C CA . ALA A 1 196 ? 10.242 -4.119 -14.918 1.00 82.19 196 ALA A CA 1
ATOM 1549 C C . ALA A 1 196 ? 10.038 -5.209 -15.982 1.00 82.19 196 ALA A C 1
ATOM 1551 O O . ALA A 1 196 ? 10.341 -4.976 -17.155 1.00 82.19 196 ALA A O 1
ATOM 1552 N N . GLU A 1 197 ? 9.489 -6.365 -15.601 1.00 85.38 197 GLU A N 1
ATOM 1553 C CA . GLU A 1 197 ? 9.176 -7.466 -16.516 1.00 85.38 197 GLU A CA 1
ATOM 1554 C C . GLU A 1 197 ? 8.066 -7.096 -17.509 1.00 85.38 197 GLU A C 1
ATOM 1556 O O . GLU A 1 197 ? 8.212 -7.322 -18.714 1.00 85.38 197 GLU A O 1
ATOM 1561 N N . LEU A 1 198 ? 6.996 -6.448 -17.041 1.00 86.25 198 LEU A N 1
ATOM 1562 C CA . LEU A 1 198 ? 5.918 -5.951 -17.902 1.00 86.25 198 LEU A CA 1
ATOM 1563 C C . LEU A 1 198 ? 6.415 -4.890 -18.891 1.00 86.25 198 LEU A C 1
ATOM 1565 O O . LEU A 1 198 ? 6.085 -4.939 -20.078 1.00 86.25 198 LEU A O 1
ATOM 1569 N N . SER A 1 199 ? 7.242 -3.954 -18.422 1.00 85.81 199 SER A N 1
ATOM 1570 C CA . SER A 1 199 ? 7.807 -2.887 -19.259 1.00 85.81 199 SER A CA 1
ATOM 1571 C C . SER A 1 199 ? 8.734 -3.449 -20.337 1.00 85.81 199 SER A C 1
ATOM 1573 O O . SER A 1 199 ? 8.628 -3.061 -21.500 1.00 85.81 199 SER A O 1
ATOM 1575 N N . LEU A 1 200 ? 9.599 -4.406 -19.979 1.00 87.69 200 LEU A N 1
ATOM 1576 C CA . LEU A 1 200 ? 10.431 -5.130 -20.941 1.00 87.69 200 LEU A CA 1
ATOM 1577 C C . LEU A 1 200 ? 9.580 -5.928 -21.931 1.00 87.69 200 LEU A C 1
ATOM 1579 O O . LEU A 1 200 ? 9.854 -5.910 -23.121 1.00 87.69 200 LEU A O 1
ATOM 1583 N N . SER A 1 201 ? 8.524 -6.598 -21.484 1.00 88.25 201 SER A N 1
ATOM 1584 C CA . SER A 1 201 ? 7.670 -7.378 -22.388 1.00 88.25 201 SER A CA 1
ATOM 1585 C C . SER A 1 201 ? 6.981 -6.488 -23.425 1.00 88.25 201 SER A C 1
ATOM 1587 O O . SER A 1 201 ? 6.980 -6.799 -24.616 1.00 88.25 201 SER A O 1
ATOM 1589 N N . ARG A 1 202 ? 6.463 -5.332 -22.994 1.00 90.12 202 ARG A N 1
ATOM 1590 C CA . ARG A 1 202 ? 5.867 -4.340 -23.894 1.00 90.12 202 ARG A CA 1
ATOM 1591 C C . ARG A 1 202 ? 6.891 -3.759 -24.864 1.00 90.12 202 ARG A C 1
ATOM 1593 O O . ARG A 1 202 ? 6.628 -3.705 -26.062 1.00 90.12 202 ARG A O 1
ATOM 1600 N N . TRP A 1 203 ? 8.052 -3.347 -24.360 1.00 88.06 203 TRP A N 1
ATOM 1601 C CA . TRP A 1 203 ? 9.090 -2.770 -25.208 1.00 88.06 203 TRP A CA 1
ATOM 1602 C C . TRP A 1 203 ? 9.617 -3.799 -26.222 1.00 88.06 203 TRP A C 1
ATOM 1604 O O . TRP A 1 203 ? 9.891 -3.443 -27.364 1.00 88.06 203 TRP A O 1
ATOM 1614 N N . GLN A 1 204 ? 9.672 -5.086 -25.865 1.00 90.00 204 GLN A N 1
ATOM 1615 C CA . GLN A 1 204 ? 10.063 -6.152 -26.788 1.00 90.00 204 GLN A CA 1
ATOM 1616 C C . GLN A 1 204 ? 9.017 -6.321 -27.890 1.00 90.00 204 GLN A C 1
ATOM 1618 O O . GLN A 1 204 ? 9.385 -6.431 -29.052 1.00 90.00 204 GLN A O 1
ATOM 1623 N N . ALA A 1 205 ? 7.725 -6.269 -27.556 1.00 88.31 205 ALA A N 1
ATOM 1624 C CA . ALA A 1 205 ? 6.661 -6.336 -28.555 1.00 88.31 205 ALA A CA 1
ATOM 1625 C C . ALA A 1 205 ? 6.713 -5.153 -29.539 1.00 88.31 205 ALA A C 1
ATOM 1627 O O . ALA A 1 205 ? 6.529 -5.339 -30.742 1.00 88.31 205 ALA A O 1
ATOM 1628 N N . GLU A 1 206 ? 6.995 -3.942 -29.056 1.00 87.44 206 GLU A N 1
ATOM 1629 C CA . GLU A 1 206 ? 7.211 -2.772 -29.918 1.00 87.44 206 GLU A CA 1
ATOM 1630 C C . GLU A 1 206 ? 8.472 -2.939 -30.784 1.00 87.44 206 GLU A C 1
ATOM 1632 O O . GLU A 1 206 ? 8.462 -2.596 -31.966 1.00 87.44 206 GLU A O 1
ATOM 1637 N N . TRP A 1 207 ? 9.536 -3.525 -30.229 1.00 86.25 207 TRP A N 1
ATOM 1638 C CA . TRP A 1 207 ? 10.785 -3.799 -30.938 1.00 86.25 207 TRP A CA 1
ATOM 1639 C C . TRP A 1 207 ? 10.636 -4.853 -32.048 1.00 86.25 207 TRP A C 1
ATOM 1641 O O . TRP A 1 207 ? 11.156 -4.671 -33.149 1.00 86.25 207 TRP A O 1
ATOM 1651 N N . ASP A 1 208 ? 9.877 -5.920 -31.796 1.00 86.06 208 ASP A N 1
ATOM 1652 C CA . ASP A 1 208 ? 9.613 -6.989 -32.765 1.00 86.06 208 ASP A CA 1
ATOM 1653 C C . ASP A 1 208 ? 8.751 -6.488 -33.933 1.00 86.06 208 ASP A C 1
ATOM 1655 O O . ASP A 1 208 ? 9.005 -6.812 -35.099 1.00 86.06 208 ASP A O 1
ATOM 1659 N N . ASN A 1 209 ? 7.772 -5.626 -33.653 1.00 86.00 209 ASN A N 1
ATOM 1660 C CA . ASN A 1 209 ? 6.806 -5.162 -34.649 1.00 86.00 209 ASN A CA 1
ATOM 1661 C C . ASN A 1 209 ? 7.183 -3.832 -35.329 1.00 86.00 209 ASN A C 1
ATOM 1663 O O . ASN A 1 209 ? 6.652 -3.533 -36.396 1.00 86.00 209 ASN A O 1
ATOM 1667 N N . GLY A 1 210 ? 8.112 -3.047 -34.778 1.00 82.00 210 GLY A N 1
ATOM 1668 C CA . GLY A 1 210 ? 8.438 -1.706 -35.276 1.00 82.00 210 GLY A CA 1
ATOM 1669 C C . GLY A 1 210 ? 9.220 -1.683 -36.594 1.00 82.00 210 GLY A C 1
ATOM 1670 O O . GLY A 1 210 ? 10.275 -2.288 -36.706 1.00 82.00 210 GLY A O 1
ATOM 1671 N N . GLU A 1 211 ? 8.754 -0.939 -37.600 1.00 76.62 211 GLU A N 1
ATOM 1672 C CA . GLU A 1 211 ? 9.379 -0.877 -38.939 1.00 76.62 211 GLU A CA 1
ATOM 1673 C C . GLU A 1 211 ? 10.646 -0.003 -39.023 1.00 76.62 211 GLU A C 1
ATOM 1675 O O . GLU A 1 211 ? 11.457 -0.151 -39.940 1.00 76.62 211 GLU A O 1
ATOM 1680 N N . THR A 1 212 ? 10.856 0.890 -38.056 1.00 71.12 212 THR A N 1
ATOM 1681 C CA . THR A 1 212 ? 12.009 1.801 -38.009 1.00 71.12 212 THR A CA 1
ATOM 1682 C C . THR A 1 212 ? 13.211 1.125 -37.348 1.00 71.12 212 THR A C 1
ATOM 1684 O O . THR A 1 212 ? 13.086 0.514 -36.293 1.00 71.12 212 THR A O 1
ATOM 1687 N N . GLY A 1 213 ? 14.409 1.262 -37.930 1.00 65.75 213 GLY A N 1
ATOM 1688 C CA . GLY A 1 213 ? 15.642 0.745 -37.316 1.00 65.75 213 GLY A CA 1
ATOM 1689 C C . GLY A 1 213 ? 15.852 -0.769 -37.462 1.00 65.75 213 GLY A C 1
ATOM 1690 O O . GLY A 1 213 ? 16.574 -1.367 -36.667 1.00 65.75 213 GLY A O 1
ATOM 1691 N N . ARG A 1 214 ? 15.271 -1.407 -38.489 1.00 73.81 214 ARG A N 1
ATOM 1692 C CA . ARG A 1 214 ? 15.384 -2.862 -38.733 1.00 73.81 214 ARG A CA 1
ATOM 1693 C C . ARG A 1 214 ? 16.818 -3.390 -38.892 1.00 73.81 214 ARG A C 1
ATOM 1695 O O . ARG A 1 214 ? 17.054 -4.564 -38.612 1.00 73.81 214 ARG A O 1
ATOM 1702 N N . SER A 1 215 ? 17.788 -2.551 -39.269 1.00 69.94 215 SER A N 1
ATOM 1703 C CA . SER A 1 215 ? 19.211 -2.927 -39.217 1.00 69.94 215 SER A CA 1
ATOM 1704 C C . SER A 1 215 ? 19.649 -3.241 -37.782 1.00 69.94 215 SER A C 1
ATOM 1706 O O . SER A 1 215 ? 20.190 -4.315 -37.524 1.00 69.94 215 SER A O 1
ATOM 1708 N N . MET A 1 216 ? 19.285 -2.384 -36.825 1.00 71.75 216 MET A N 1
ATOM 1709 C CA . MET A 1 216 ? 19.564 -2.564 -35.399 1.00 71.75 216 MET A CA 1
ATOM 1710 C C . MET A 1 216 ? 18.841 -3.784 -34.811 1.00 71.75 216 MET A C 1
ATOM 1712 O O . MET A 1 216 ? 19.435 -4.527 -34.026 1.00 71.75 216 MET A O 1
ATOM 1716 N N . PHE A 1 217 ? 17.595 -4.038 -35.231 1.00 74.06 217 PHE A N 1
ATOM 1717 C CA . PHE A 1 217 ? 16.831 -5.232 -34.836 1.00 74.06 217 PHE A CA 1
ATOM 1718 C C . PHE A 1 217 ? 17.592 -6.523 -35.145 1.00 74.06 217 PHE A C 1
ATOM 1720 O O . PHE A 1 217 ? 17.642 -7.445 -34.332 1.00 74.06 217 PHE A O 1
ATOM 1727 N N . SER A 1 218 ? 18.257 -6.568 -36.303 1.00 70.69 218 SER A N 1
ATOM 1728 C CA . SER A 1 218 ? 19.014 -7.745 -36.710 1.00 70.69 218 SER A CA 1
ATOM 1729 C C . SER A 1 218 ? 20.141 -8.088 -35.729 1.00 70.69 218 SER A C 1
ATOM 1731 O O . SER A 1 218 ? 20.475 -9.265 -35.613 1.00 70.69 218 SER A O 1
ATOM 1733 N N . ILE A 1 219 ? 20.677 -7.107 -34.987 1.00 70.75 219 ILE A N 1
ATOM 1734 C CA . ILE A 1 219 ? 21.795 -7.241 -34.040 1.00 70.75 219 ILE A CA 1
ATOM 1735 C C . ILE A 1 219 ? 21.311 -7.424 -32.602 1.00 70.75 219 ILE A C 1
ATOM 1737 O O . ILE A 1 219 ? 21.774 -8.341 -31.919 1.00 70.75 219 ILE A O 1
ATOM 1741 N N . ILE A 1 220 ? 20.376 -6.589 -32.151 1.00 75.94 220 ILE A N 1
ATOM 1742 C CA . ILE A 1 220 ? 19.781 -6.657 -30.813 1.00 75.94 220 ILE A CA 1
ATOM 1743 C C . ILE A 1 220 ? 18.425 -7.341 -30.948 1.00 75.94 220 ILE A C 1
ATOM 1745 O O . ILE A 1 220 ? 17.398 -6.687 -31.022 1.00 75.94 220 ILE A O 1
ATOM 1749 N N . LEU A 1 221 ? 18.415 -8.672 -30.991 1.00 75.31 221 LEU A N 1
ATOM 1750 C CA . LEU A 1 221 ? 17.166 -9.435 -31.141 1.00 75.31 221 LEU A CA 1
ATOM 1751 C C . LEU A 1 221 ? 16.300 -9.403 -29.874 1.00 75.31 221 LEU A C 1
ATOM 1753 O O . LEU A 1 221 ? 15.082 -9.513 -29.947 1.00 75.31 221 LEU A O 1
ATOM 1757 N N . LYS A 1 222 ? 16.931 -9.259 -28.703 1.00 81.75 222 LYS A N 1
ATOM 1758 C CA . LYS A 1 222 ? 16.245 -9.218 -27.413 1.00 81.75 222 LYS A CA 1
ATOM 1759 C C . LYS A 1 222 ? 16.656 -7.972 -26.650 1.00 81.75 222 LYS A C 1
ATOM 1761 O O . LYS A 1 222 ? 17.840 -7.793 -26.350 1.00 81.75 222 LYS A O 1
ATOM 1766 N N . ILE A 1 223 ? 15.687 -7.122 -26.345 1.00 81.38 223 ILE A N 1
ATOM 1767 C CA . ILE A 1 223 ? 15.917 -5.930 -25.542 1.00 81.38 223 ILE A CA 1
ATOM 1768 C C . ILE A 1 223 ? 16.219 -6.314 -24.091 1.00 81.38 223 ILE A C 1
ATOM 1770 O O . ILE A 1 223 ? 15.821 -7.364 -23.578 1.00 81.38 223 ILE A O 1
ATOM 1774 N N . SER A 1 224 ? 16.995 -5.471 -23.422 1.00 81.31 224 SER A N 1
ATOM 1775 C CA . SER A 1 224 ? 17.421 -5.698 -22.049 1.00 81.31 224 SER A CA 1
ATOM 1776 C C . SER A 1 224 ? 17.672 -4.368 -21.361 1.00 81.31 224 SER A C 1
ATOM 1778 O O . SER A 1 224 ? 18.173 -3.433 -21.978 1.00 81.31 224 SER A O 1
ATOM 1780 N N . ASN A 1 225 ? 17.431 -4.326 -20.051 1.00 72.69 225 ASN A N 1
ATOM 1781 C CA . ASN A 1 225 ? 17.786 -3.183 -19.208 1.00 72.69 225 ASN A CA 1
ATOM 1782 C C . ASN A 1 225 ? 19.301 -3.076 -18.946 1.00 72.69 225 ASN A C 1
ATOM 1784 O O . ASN A 1 225 ? 19.753 -2.153 -18.272 1.00 72.69 225 ASN A O 1
ATOM 1788 N N . LYS A 1 226 ? 20.114 -4.012 -19.455 1.00 75.94 226 LYS A N 1
ATOM 1789 C CA . LYS A 1 226 ? 21.575 -3.913 -19.393 1.00 75.94 226 LYS A CA 1
ATOM 1790 C C . LYS A 1 226 ? 22.070 -2.954 -20.470 1.00 75.94 226 LYS A C 1
ATOM 1792 O O . LYS A 1 226 ? 21.939 -3.234 -21.660 1.00 75.94 226 LYS A O 1
ATOM 1797 N N . GLN A 1 227 ? 22.701 -1.862 -20.044 1.00 66.75 227 GLN A N 1
ATOM 1798 C CA . GLN A 1 227 ? 23.343 -0.924 -20.957 1.00 66.75 227 GLN A CA 1
ATOM 1799 C C . GLN A 1 227 ? 24.420 -1.644 -21.782 1.00 66.75 227 GLN A C 1
ATOM 1801 O O . GLN A 1 227 ? 25.356 -2.233 -21.239 1.00 66.75 227 GLN A O 1
ATOM 1806 N N . GLN A 1 228 ? 24.293 -1.593 -23.107 1.00 67.88 228 GLN A N 1
ATOM 1807 C CA . GLN A 1 228 ? 25.342 -2.065 -24.003 1.00 67.88 228 GLN A CA 1
ATOM 1808 C C . GLN A 1 228 ? 26.485 -1.044 -24.001 1.00 67.88 228 GLN A C 1
ATOM 1810 O O . GLN A 1 228 ? 26.256 0.153 -24.156 1.00 67.88 228 GLN A O 1
ATOM 1815 N N . HIS A 1 229 ? 27.729 -1.501 -23.834 1.00 71.00 229 HIS A N 1
ATOM 1816 C CA . HIS A 1 229 ? 28.923 -0.640 -23.856 1.00 71.00 229 HIS A CA 1
ATOM 1817 C C . HIS A 1 229 ? 29.295 -0.208 -25.286 1.00 71.00 229 HIS A C 1
ATOM 1819 O O . HIS A 1 229 ? 30.418 -0.441 -25.741 1.00 71.00 229 HIS A O 1
ATOM 1825 N N . TRP A 1 230 ? 28.345 0.322 -26.047 1.00 76.62 230 TRP A N 1
ATOM 1826 C CA . TRP A 1 230 ? 28.597 0.832 -27.389 1.00 76.62 230 TRP A CA 1
ATOM 1827 C C . TRP A 1 230 ? 28.933 2.317 -27.303 1.00 76.62 230 TRP A C 1
ATOM 1829 O O . TRP A 1 230 ? 28.302 3.069 -26.563 1.00 76.62 230 TRP A O 1
ATOM 1839 N N . SER A 1 231 ? 29.973 2.721 -28.023 1.00 82.12 231 SER A N 1
ATOM 1840 C CA . SER A 1 231 ? 30.307 4.126 -28.229 1.00 82.12 231 SER A CA 1
ATOM 1841 C C . SER A 1 231 ? 29.270 4.777 -29.153 1.00 82.12 231 SER A C 1
ATOM 1843 O O . SER A 1 231 ? 28.557 4.089 -29.893 1.00 82.12 231 SER A O 1
ATOM 1845 N N . ARG A 1 232 ? 29.207 6.112 -29.145 1.00 83.62 232 ARG A N 1
ATOM 1846 C CA . ARG A 1 232 ? 28.373 6.878 -30.084 1.00 83.62 232 ARG A CA 1
ATOM 1847 C C . ARG A 1 232 ? 28.731 6.533 -31.532 1.00 83.62 232 ARG A C 1
ATOM 1849 O O . ARG A 1 232 ? 27.845 6.344 -32.358 1.00 83.62 232 ARG A O 1
ATOM 1856 N N . GLU A 1 233 ? 30.021 6.403 -31.809 1.00 85.06 233 GLU A N 1
ATOM 1857 C CA . GLU A 1 233 ? 30.579 6.120 -33.126 1.00 85.06 233 GLU A CA 1
ATOM 1858 C C . GLU A 1 233 ? 30.160 4.733 -33.638 1.00 85.06 233 GLU A C 1
ATOM 1860 O O . GLU A 1 233 ? 29.793 4.585 -34.802 1.00 85.06 233 GLU A O 1
ATOM 1865 N N . CYS A 1 234 ? 30.125 3.720 -32.766 1.00 81.31 234 CYS A N 1
ATOM 1866 C CA . CYS A 1 234 ? 29.602 2.399 -33.120 1.00 81.31 234 CYS A CA 1
ATOM 1867 C C . CYS A 1 234 ? 28.111 2.449 -33.495 1.00 81.31 234 CYS A C 1
ATOM 1869 O O . CYS A 1 234 ? 27.701 1.791 -34.450 1.00 81.31 234 CYS A O 1
ATOM 1871 N N . ILE A 1 235 ? 27.307 3.244 -32.778 1.00 80.44 235 ILE A N 1
ATOM 1872 C CA . ILE A 1 235 ? 25.875 3.418 -33.071 1.00 80.44 235 ILE A CA 1
ATOM 1873 C C . ILE A 1 235 ? 25.679 4.144 -34.412 1.00 80.44 235 ILE A C 1
ATOM 1875 O O . ILE A 1 235 ? 24.854 3.722 -35.222 1.00 80.44 235 ILE A O 1
ATOM 1879 N N . GLN A 1 236 ? 26.454 5.201 -34.677 1.00 82.12 236 GLN A N 1
ATOM 1880 C CA . GLN A 1 236 ? 26.421 5.950 -35.943 1.00 82.12 236 GLN A CA 1
ATOM 1881 C C . GLN A 1 236 ? 26.794 5.068 -37.141 1.00 82.12 236 GLN A C 1
ATOM 1883 O O . GLN A 1 236 ? 26.094 5.064 -38.150 1.00 82.12 236 GLN A O 1
ATOM 1888 N N . SER A 1 237 ? 27.844 4.256 -36.995 1.00 78.56 237 SER A N 1
ATOM 1889 C CA . SER A 1 237 ? 28.293 3.319 -38.028 1.00 78.56 237 SER A CA 1
ATOM 1890 C C . SER A 1 237 ? 27.213 2.299 -38.412 1.00 78.56 237 SER A C 1
ATOM 1892 O O . SER A 1 237 ? 26.963 2.085 -39.593 1.00 78.56 237 SER A O 1
ATOM 1894 N N . GLU A 1 238 ? 26.520 1.715 -37.431 1.00 74.19 238 GLU A N 1
ATOM 1895 C CA . GLU A 1 238 ? 25.481 0.703 -37.681 1.00 74.19 238 GLU A CA 1
ATOM 1896 C C . GLU A 1 238 ? 24.203 1.297 -38.281 1.00 74.19 238 GLU A C 1
ATOM 1898 O O . GLU A 1 238 ? 23.567 0.735 -39.172 1.00 74.19 238 GLU A O 1
ATOM 1903 N N . THR A 1 239 ? 23.802 2.457 -37.776 1.00 74.56 239 THR A N 1
ATOM 1904 C CA . THR A 1 239 ? 22.592 3.132 -38.251 1.00 74.56 239 THR A CA 1
ATOM 1905 C C . THR A 1 239 ? 22.807 3.847 -39.585 1.00 74.56 239 THR A C 1
ATOM 1907 O O . THR A 1 239 ? 21.844 4.264 -40.225 1.00 74.56 239 THR A O 1
ATOM 1910 N N . GLY A 1 240 ? 24.065 3.984 -40.016 1.00 72.56 240 GLY A N 1
ATOM 1911 C CA . GLY A 1 240 ? 24.441 4.745 -41.198 1.00 72.56 240 GLY A CA 1
ATOM 1912 C C . GLY A 1 240 ? 24.192 6.244 -41.059 1.00 72.56 240 GLY A C 1
ATO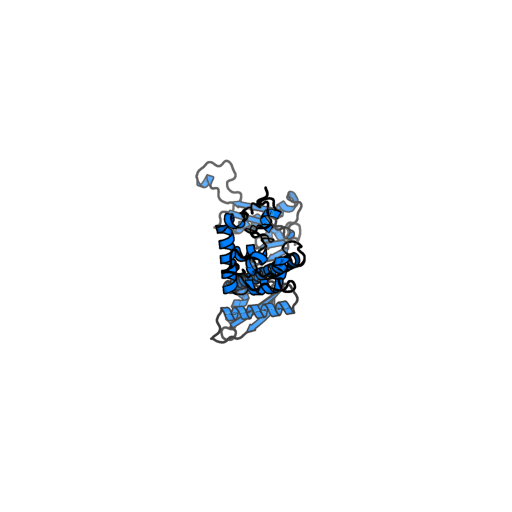M 1913 O O . GLY A 1 240 ? 24.220 6.941 -42.065 1.00 72.56 240 GLY A O 1
ATOM 1914 N N . HIS A 1 241 ? 23.949 6.743 -39.845 1.00 74.81 241 HIS A N 1
ATOM 1915 C CA . HIS A 1 241 ? 23.857 8.172 -39.545 1.00 74.81 241 HIS A CA 1
ATOM 1916 C C . HIS A 1 241 ? 25.257 8.799 -39.499 1.00 74.81 241 HIS A C 1
ATOM 1918 O O . HIS A 1 241 ? 26.206 8.077 -39.229 1.00 74.81 241 HIS A O 1
ATOM 1924 N N . GLU A 1 242 ? 25.359 10.110 -39.779 1.00 71.00 242 GLU A N 1
ATOM 1925 C CA . GLU A 1 242 ? 26.544 10.999 -39.655 1.00 71.00 242 GLU A CA 1
ATOM 1926 C C . GLU A 1 242 ? 27.903 10.328 -39.331 1.00 71.00 242 GLU A C 1
ATOM 1928 O O . GLU A 1 242 ? 28.023 9.714 -38.268 1.00 71.00 242 GLU A O 1
ATOM 1933 N N . PRO A 1 243 ? 28.988 10.524 -40.113 1.00 70.12 243 PRO A N 1
ATOM 1934 C CA . PRO A 1 243 ? 29.234 11.546 -41.144 1.00 70.12 243 PRO A CA 1
ATOM 1935 C C . PRO A 1 243 ? 29.230 10.977 -42.580 1.00 70.12 243 PRO A C 1
ATOM 1937 O O . PRO A 1 243 ? 30.059 11.330 -43.416 1.00 70.12 243 PRO A O 1
ATOM 1940 N N . PHE A 1 244 ? 28.340 10.032 -42.880 1.00 78.56 244 PHE A N 1
ATOM 1941 C CA . PHE A 1 244 ? 28.369 9.329 -44.164 1.00 78.56 244 PHE A CA 1
ATOM 1942 C C . PHE A 1 244 ? 27.762 10.159 -45.310 1.00 78.56 244 PHE A C 1
ATOM 1944 O O . PHE A 1 244 ? 26.610 10.584 -45.197 1.00 78.56 244 PHE A O 1
ATOM 1951 N N . PRO A 1 245 ? 28.455 10.341 -46.454 1.00 77.88 245 PRO A N 1
ATOM 1952 C CA . PRO A 1 245 ? 27.916 11.083 -47.598 1.00 77.88 245 PRO A CA 1
ATOM 1953 C C . PRO A 1 245 ? 26.597 10.524 -48.138 1.00 77.88 245 PRO A C 1
ATOM 1955 O O . PRO A 1 245 ? 25.724 11.290 -48.535 1.00 77.88 245 PRO A O 1
ATOM 1958 N N . SER A 1 246 ? 26.405 9.200 -48.086 1.00 78.69 246 SER A N 1
ATOM 1959 C CA . SER A 1 246 ? 25.129 8.561 -48.452 1.00 78.69 246 SER A CA 1
ATOM 1960 C C . SER A 1 246 ? 23.957 9.010 -47.570 1.00 78.69 246 SER A C 1
ATOM 1962 O O . SER A 1 246 ? 22.842 9.194 -48.059 1.00 78.69 246 SER A O 1
ATOM 1964 N N . PHE A 1 247 ? 24.209 9.239 -46.280 1.00 78.81 247 PHE A N 1
ATOM 1965 C CA . PHE A 1 247 ? 23.228 9.780 -45.349 1.00 78.81 247 PHE A CA 1
ATOM 1966 C C . PHE A 1 247 ? 22.968 11.259 -45.621 1.00 78.81 247 PHE A C 1
ATOM 1968 O O . PHE A 1 247 ? 21.819 11.653 -45.777 1.00 78.81 247 PHE A O 1
ATOM 1975 N N . LEU A 1 248 ? 24.019 12.069 -45.763 1.00 78.19 248 LEU A N 1
ATOM 1976 C CA . LEU A 1 248 ? 23.890 13.508 -46.013 1.00 78.19 248 LEU A CA 1
ATOM 1977 C C . LEU A 1 248 ? 23.169 13.818 -47.337 1.00 78.19 248 LEU A C 1
ATOM 1979 O O . LEU A 1 248 ? 22.328 14.716 -47.373 1.00 78.19 248 LEU A O 1
ATOM 1983 N N . ASN A 1 249 ? 23.431 13.048 -48.399 1.00 78.44 249 ASN A N 1
ATOM 1984 C CA . ASN A 1 249 ? 22.745 13.196 -49.686 1.00 78.44 249 ASN A CA 1
ATOM 1985 C C . ASN A 1 249 ? 21.240 12.901 -49.575 1.00 78.44 249 ASN A C 1
ATOM 1987 O O . ASN A 1 249 ? 20.419 13.631 -50.124 1.00 78.44 249 ASN A O 1
ATOM 1991 N N . ARG A 1 250 ? 20.846 11.892 -48.782 1.00 78.56 250 ARG A N 1
ATOM 1992 C CA . ARG A 1 250 ? 19.426 11.576 -48.543 1.00 78.56 250 ARG A CA 1
ATOM 1993 C C . ARG A 1 250 ? 18.644 12.751 -47.937 1.00 78.56 250 ARG A C 1
ATOM 1995 O O . ARG A 1 250 ? 17.450 12.865 -48.195 1.00 78.56 250 ARG A O 1
ATOM 2002 N N . PHE A 1 251 ? 19.300 13.611 -47.156 1.00 78.31 251 PHE A N 1
ATOM 2003 C CA . PHE A 1 251 ? 18.695 14.804 -46.548 1.00 78.31 251 PHE A CA 1
ATOM 2004 C C . PHE A 1 251 ? 18.978 16.099 -47.327 1.00 78.31 251 PHE A C 1
ATOM 2006 O O . PHE A 1 251 ? 18.671 17.181 -46.836 1.00 78.31 251 PHE A O 1
ATOM 2013 N N . GLY A 1 252 ? 19.562 16.011 -48.528 1.00 76.75 252 GLY A N 1
ATOM 2014 C CA . GLY A 1 252 ? 19.876 17.177 -49.359 1.00 76.75 252 GLY A CA 1
ATOM 2015 C C . GLY A 1 252 ? 21.002 18.062 -48.812 1.00 76.75 252 GLY A C 1
ATOM 2016 O O . GLY A 1 252 ? 21.151 19.198 -49.249 1.00 76.75 252 GLY A O 1
ATOM 2017 N N . LEU A 1 253 ? 21.799 17.559 -47.864 1.00 76.75 253 LEU A N 1
ATOM 2018 C CA . LEU A 1 253 ? 22.911 18.288 -47.241 1.00 76.75 253 LEU A CA 1
ATOM 2019 C C . LEU A 1 253 ? 24.239 18.112 -47.998 1.00 76.75 253 LEU A C 1
ATOM 2021 O O . LEU A 1 253 ? 25.237 18.745 -47.659 1.00 76.75 253 LEU A O 1
ATOM 2025 N N . HIS A 1 254 ? 24.275 17.237 -49.007 1.00 70.75 254 HIS A N 1
ATOM 2026 C CA . HIS A 1 254 ? 25.448 16.985 -49.841 1.00 70.75 254 HIS A CA 1
ATOM 2027 C C . HIS A 1 254 ? 25.033 16.557 -51.254 1.00 70.75 254 HIS A C 1
ATOM 2029 O O . HIS A 1 254 ? 24.054 15.837 -51.401 1.00 70.75 254 HIS A O 1
ATOM 2035 N N . SER A 1 255 ? 25.767 16.978 -52.289 1.00 66.00 255 SER A N 1
ATOM 2036 C CA . SER A 1 255 ? 25.383 16.762 -53.696 1.00 66.00 255 SER A CA 1
ATOM 2037 C C . SER A 1 255 ? 25.855 15.432 -54.294 1.00 66.00 255 SER A C 1
ATOM 2039 O O . SER A 1 255 ? 25.393 15.047 -55.367 1.00 66.00 255 SER A O 1
ATOM 2041 N N . THR A 1 256 ? 26.773 14.718 -53.633 1.00 67.75 256 THR A N 1
ATOM 2042 C CA . THR A 1 256 ? 27.311 13.439 -54.126 1.00 67.75 256 THR A CA 1
ATOM 2043 C C . THR A 1 256 ? 27.202 12.325 -53.088 1.00 67.75 256 THR A C 1
ATOM 2045 O O . THR A 1 256 ? 27.194 12.564 -51.879 1.00 67.75 256 THR A O 1
ATOM 2048 N N . ASN A 1 257 ? 27.155 11.078 -53.566 1.00 64.94 257 ASN A N 1
ATOM 2049 C CA . ASN A 1 257 ? 27.129 9.892 -52.712 1.00 64.94 257 ASN A CA 1
ATOM 2050 C C . ASN A 1 257 ? 28.497 9.557 -52.081 1.00 64.94 257 ASN A C 1
ATOM 2052 O O . ASN A 1 257 ? 28.531 8.654 -51.254 1.00 64.94 257 ASN A O 1
ATOM 2056 N N . GLY A 1 258 ? 29.591 10.259 -52.419 1.00 69.62 258 GLY A N 1
ATOM 2057 C CA . GLY A 1 258 ? 30.935 10.071 -51.842 1.00 69.62 258 GLY A CA 1
ATOM 2058 C C . GLY A 1 258 ? 32.074 10.577 -52.748 1.00 69.62 258 GLY A C 1
ATOM 2059 O O . GLY A 1 258 ? 31.958 10.523 -53.969 1.00 69.62 258 GLY A O 1
ATOM 2060 N N . GLY A 1 259 ? 33.187 11.052 -52.167 1.00 67.44 259 GLY A N 1
ATOM 2061 C CA . GLY A 1 259 ? 34.337 11.614 -52.906 1.00 67.44 259 GLY A CA 1
ATOM 2062 C C . GLY A 1 259 ? 35.240 10.601 -53.629 1.00 67.44 259 GLY A C 1
ATOM 2063 O O . GLY A 1 259 ? 36.040 10.978 -54.480 1.00 67.44 259 GLY A O 1
ATOM 2064 N N . CYS A 1 260 ? 35.095 9.301 -53.345 1.00 73.12 260 CYS A N 1
ATOM 2065 C CA . CYS A 1 260 ? 35.909 8.228 -53.940 1.00 73.12 260 CYS A CA 1
ATOM 2066 C C . CYS A 1 260 ? 35.246 7.498 -55.128 1.00 73.12 260 CYS A C 1
ATOM 2068 O O . CYS A 1 260 ? 35.797 6.517 -55.618 1.00 73.12 260 CYS A O 1
ATOM 2070 N N . GLY A 1 261 ? 34.074 7.954 -55.588 1.00 68.69 261 GLY A N 1
ATOM 2071 C CA . GLY A 1 261 ? 33.363 7.392 -56.747 1.00 68.69 261 GLY A CA 1
ATOM 2072 C C . GLY A 1 261 ? 32.387 6.243 -56.447 1.00 68.69 261 GLY A C 1
ATOM 2073 O O . GLY A 1 261 ? 31.563 5.926 -57.300 1.00 68.69 261 GLY A O 1
ATOM 2074 N N . GLU A 1 262 ? 32.411 5.660 -55.242 1.00 74.12 262 GLU A N 1
ATOM 2075 C CA . GLU A 1 262 ? 31.407 4.693 -54.761 1.00 74.12 262 GLU A CA 1
ATOM 2076 C C . GLU A 1 262 ? 30.438 5.329 -53.737 1.00 74.12 262 GLU A C 1
ATOM 2078 O O . GLU A 1 262 ? 30.664 6.429 -53.227 1.00 74.12 262 GLU A O 1
ATOM 2083 N N . ILE A 1 263 ? 29.340 4.627 -53.417 1.00 78.81 263 ILE A N 1
ATOM 2084 C CA . ILE A 1 263 ? 28.387 5.048 -52.378 1.00 78.81 263 ILE A CA 1
ATOM 2085 C C . ILE A 1 263 ? 29.085 5.014 -51.011 1.00 78.81 263 ILE A C 1
ATOM 2087 O O . ILE A 1 263 ? 29.378 3.947 -50.474 1.00 78.81 263 ILE A O 1
ATOM 2091 N N . GLY A 1 264 ? 29.288 6.189 -50.421 1.00 77.75 264 GLY A N 1
ATOM 2092 C CA . GLY A 1 264 ? 29.881 6.428 -49.111 1.00 77.75 264 GLY A CA 1
ATOM 2093 C C . GLY A 1 264 ? 28.955 6.014 -47.972 1.00 77.75 264 GLY A C 1
ATOM 2094 O O . GLY A 1 264 ? 28.435 6.857 -47.240 1.00 77.75 264 GLY A O 1
ATOM 2095 N N . ASN A 1 265 ? 28.720 4.711 -47.849 1.00 78.81 265 ASN A N 1
ATOM 2096 C CA . ASN A 1 265 ? 28.033 4.077 -46.729 1.00 78.81 265 ASN A CA 1
ATOM 2097 C C . ASN A 1 265 ? 29.055 3.476 -45.732 1.00 78.81 265 ASN A C 1
ATOM 2099 O O . ASN A 1 265 ? 30.229 3.308 -46.079 1.00 78.81 265 ASN A O 1
ATOM 2103 N N . PRO A 1 266 ? 28.640 3.142 -44.497 1.00 79.44 266 PRO A N 1
ATOM 2104 C CA . PRO A 1 266 ? 29.543 2.618 -43.470 1.00 79.44 266 PRO A CA 1
ATOM 2105 C C . PRO A 1 266 ? 30.318 1.370 -43.898 1.00 79.44 266 PRO A C 1
ATOM 2107 O O . PRO A 1 266 ? 31.512 1.258 -43.625 1.00 79.44 266 PRO A O 1
ATOM 2110 N N . LEU A 1 267 ? 29.659 0.451 -44.611 1.00 81.75 267 LEU A N 1
ATOM 2111 C CA . LEU A 1 267 ? 30.271 -0.792 -45.073 1.00 81.75 267 LEU A CA 1
ATOM 2112 C C . LEU A 1 267 ? 31.389 -0.520 -46.089 1.00 81.75 267 LEU A C 1
ATOM 2114 O O . LEU A 1 267 ? 32.464 -1.106 -45.978 1.00 81.75 267 LEU A O 1
ATOM 2118 N N . HIS A 1 268 ? 31.171 0.405 -47.027 1.00 82.62 268 HIS A N 1
ATOM 2119 C CA . HIS A 1 268 ? 32.169 0.828 -48.007 1.00 82.62 268 HIS A CA 1
ATOM 2120 C C . HIS A 1 268 ? 33.412 1.407 -47.316 1.00 82.62 268 HIS A C 1
ATOM 2122 O O . HIS A 1 268 ? 34.527 0.950 -47.576 1.00 82.62 268 HIS A O 1
ATOM 2128 N N . TYR A 1 269 ? 33.242 2.342 -46.376 1.00 78.19 269 TYR A N 1
ATOM 2129 C CA . TYR A 1 269 ? 34.378 2.907 -45.635 1.00 78.19 269 TYR A CA 1
ATOM 2130 C C . TYR A 1 269 ? 35.099 1.885 -44.761 1.00 78.19 269 TYR A C 1
ATOM 2132 O O . TYR A 1 269 ? 36.316 1.967 -44.606 1.00 78.19 269 TYR A O 1
ATOM 2140 N N . ALA A 1 270 ? 34.372 0.911 -44.217 1.00 79.19 270 ALA A N 1
ATOM 2141 C CA . ALA A 1 270 ? 34.949 -0.119 -43.369 1.00 79.19 270 ALA A CA 1
ATOM 2142 C C . ALA A 1 270 ? 35.683 -1.221 -44.144 1.00 79.19 270 ALA A C 1
ATOM 2144 O O . ALA A 1 270 ? 36.461 -1.944 -43.527 1.00 79.19 270 ALA A O 1
ATOM 2145 N N . THR A 1 271 ? 35.441 -1.396 -45.449 1.00 79.38 271 THR A N 1
ATOM 2146 C CA . THR A 1 271 ? 35.919 -2.594 -46.171 1.00 79.38 271 THR A CA 1
ATOM 2147 C C . THR A 1 271 ? 36.595 -2.343 -47.517 1.00 79.38 271 THR A C 1
ATOM 2149 O O . THR A 1 271 ? 37.421 -3.158 -47.918 1.00 79.38 271 THR A O 1
ATOM 2152 N N . ARG A 1 272 ? 36.285 -1.238 -48.208 1.00 78.00 272 ARG A N 1
ATOM 2153 C CA . ARG A 1 272 ? 36.689 -1.014 -49.612 1.00 78.00 272 ARG A CA 1
ATOM 2154 C C . ARG A 1 272 ? 37.316 0.350 -49.882 1.00 78.00 272 ARG A C 1
ATOM 2156 O O . ARG A 1 272 ? 38.113 0.476 -50.806 1.00 78.00 272 ARG A O 1
ATOM 2163 N N . CYS A 1 273 ? 36.948 1.381 -49.119 1.00 76.81 273 CYS A N 1
ATOM 2164 C CA . CYS A 1 273 ? 37.323 2.759 -49.430 1.00 76.81 273 CYS A CA 1
ATOM 2165 C C . CYS A 1 273 ? 38.847 2.970 -49.381 1.00 76.81 273 CYS A C 1
ATOM 2167 O O . CYS A 1 273 ? 39.438 2.738 -48.324 1.00 76.81 273 CYS A O 1
ATOM 2169 N N . PRO A 1 274 ? 39.491 3.486 -50.445 1.00 70.56 274 PRO A N 1
ATOM 2170 C CA . PRO A 1 274 ? 40.938 3.727 -50.457 1.00 70.56 274 PRO A CA 1
ATOM 2171 C C . PRO A 1 274 ? 41.425 4.794 -49.460 1.00 70.56 274 PRO A C 1
ATOM 2173 O O . PRO A 1 274 ? 42.603 4.815 -49.116 1.00 70.56 274 PRO A O 1
ATOM 2176 N N . LEU A 1 275 ? 40.538 5.686 -49.000 1.00 67.19 275 LEU A N 1
ATOM 2177 C CA . LEU A 1 275 ? 40.894 6.844 -48.168 1.00 67.19 275 LEU A CA 1
ATOM 2178 C C . LEU A 1 275 ? 41.358 6.448 -46.742 1.00 67.19 275 LEU A C 1
ATOM 2180 O O . LEU A 1 275 ? 42.380 6.967 -46.294 1.00 67.19 275 LEU A O 1
ATOM 2184 N N . PRO A 1 276 ? 40.694 5.516 -46.024 1.00 64.06 276 PRO A N 1
ATOM 2185 C CA . PRO A 1 276 ? 41.165 4.997 -44.735 1.00 64.06 276 PRO A CA 1
ATOM 2186 C C . PRO A 1 276 ? 41.843 3.613 -44.846 1.00 64.06 276 PRO A C 1
ATOM 2188 O O . PRO A 1 276 ? 41.406 2.652 -44.209 1.00 64.06 276 PRO A O 1
ATOM 2191 N N . LEU A 1 277 ? 42.933 3.485 -45.616 1.00 59.84 277 LEU A N 1
ATOM 2192 C CA . LEU A 1 277 ? 43.596 2.188 -45.871 1.00 59.84 277 LEU A CA 1
ATOM 2193 C C . LEU A 1 277 ? 44.035 1.430 -44.591 1.00 59.84 277 LEU A C 1
ATOM 2195 O O . LEU A 1 277 ? 44.113 0.205 -44.586 1.00 59.84 277 LEU A O 1
ATOM 2199 N N . SER A 1 278 ? 44.302 2.139 -43.486 1.00 60.34 278 SER A N 1
ATOM 2200 C CA . SER A 1 278 ? 44.810 1.569 -42.225 1.00 60.34 278 SER A CA 1
ATOM 2201 C C . SER A 1 278 ? 43.744 0.972 -41.293 1.00 60.34 278 SER A C 1
ATOM 2203 O O . SER A 1 278 ? 44.102 0.331 -40.302 1.00 60.34 278 SER A O 1
ATOM 2205 N N . TYR A 1 279 ? 42.450 1.151 -41.592 1.00 64.00 279 TYR A N 1
ATOM 2206 C CA . TYR A 1 279 ? 41.336 0.702 -40.737 1.00 64.00 279 TYR A CA 1
ATOM 2207 C C . TYR A 1 279 ? 40.395 -0.300 -41.421 1.00 64.00 279 TYR A C 1
ATOM 2209 O O . TYR A 1 279 ? 39.357 -0.648 -40.856 1.00 64.00 279 TYR A O 1
ATOM 2217 N N . GLN A 1 280 ? 40.751 -0.772 -42.619 1.00 67.88 280 GLN A N 1
ATOM 2218 C CA . GLN A 1 280 ? 39.915 -1.671 -43.406 1.00 67.88 280 GLN A CA 1
ATOM 2219 C C . GLN A 1 280 ? 39.810 -3.070 -42.794 1.00 67.88 280 GLN A C 1
ATOM 2221 O O . GLN A 1 280 ? 40.773 -3.680 -42.326 1.00 67.88 280 GLN A O 1
ATOM 2226 N N . HIS A 1 281 ? 38.602 -3.601 -42.864 1.00 69.00 281 HIS A N 1
ATOM 2227 C CA . HIS A 1 281 ? 38.258 -4.975 -42.572 1.00 69.00 281 HIS A CA 1
ATOM 2228 C C . HIS A 1 281 ? 38.009 -5.734 -43.878 1.00 69.00 281 HIS A C 1
ATOM 2230 O O . HIS A 1 281 ? 37.642 -5.152 -44.894 1.00 69.00 281 HIS A O 1
ATOM 2236 N N . LYS A 1 282 ? 38.150 -7.063 -43.849 1.00 77.31 282 LYS A N 1
ATOM 2237 C CA . LYS A 1 282 ? 37.815 -7.895 -45.010 1.00 77.31 282 LYS A CA 1
ATOM 2238 C C . LYS A 1 282 ? 36.326 -7.758 -45.344 1.00 77.31 282 LYS A C 1
ATOM 2240 O O . LYS A 1 282 ? 35.486 -7.963 -44.462 1.00 77.31 282 LYS A O 1
ATOM 2245 N N . GLU A 1 283 ? 36.033 -7.450 -46.606 1.00 78.00 283 GLU A N 1
ATOM 2246 C CA . GLU A 1 283 ? 34.668 -7.330 -47.117 1.00 78.00 283 GLU A CA 1
ATOM 2247 C C . GLU A 1 283 ? 33.907 -8.659 -46.947 1.00 78.00 283 GLU A C 1
ATOM 2249 O O . GLU A 1 283 ? 34.402 -9.715 -47.367 1.00 78.00 283 GLU A O 1
ATOM 2254 N N . PRO A 1 284 ? 32.732 -8.649 -46.291 1.00 80.25 284 PRO A N 1
ATOM 2255 C CA . PRO A 1 284 ? 31.887 -9.829 -46.192 1.00 80.25 284 PRO A CA 1
ATOM 2256 C C . PRO A 1 284 ? 31.114 -10.062 -47.494 1.00 80.25 284 PRO A C 1
ATOM 2258 O O . PRO A 1 284 ? 30.748 -9.122 -48.193 1.00 80.25 284 PRO A O 1
ATOM 2261 N N . SER A 1 285 ? 30.772 -11.318 -47.789 1.00 83.31 285 SER A N 1
ATOM 2262 C CA . SER A 1 285 ? 29.796 -11.600 -48.849 1.00 83.31 285 SER A CA 1
ATOM 2263 C C . SER A 1 285 ? 28.432 -10.975 -48.503 1.00 83.31 285 SER A C 1
ATOM 2265 O O . SER A 1 285 ? 28.083 -10.936 -47.318 1.00 83.31 285 SER A O 1
ATOM 2267 N N . PRO A 1 286 ? 27.615 -10.570 -49.496 1.00 80.75 286 PRO A N 1
ATOM 2268 C CA . PRO A 1 286 ? 26.347 -9.867 -49.260 1.00 80.75 286 PRO A CA 1
ATOM 2269 C C . PRO A 1 286 ? 25.405 -10.562 -48.265 1.00 80.75 286 PRO A C 1
ATOM 2271 O O . PRO A 1 286 ? 24.837 -9.924 -47.383 1.00 80.75 286 PRO A O 1
ATOM 2274 N N . GLN A 1 287 ? 25.315 -11.892 -48.331 1.00 80.06 287 GLN A N 1
ATOM 2275 C CA . GLN A 1 287 ? 24.488 -12.712 -47.436 1.00 80.06 287 GLN A CA 1
ATOM 2276 C C . GLN A 1 287 ? 24.955 -12.737 -45.966 1.00 80.06 287 GLN A C 1
ATOM 2278 O O . GLN A 1 287 ? 24.206 -13.152 -45.087 1.00 80.06 287 GLN A O 1
ATOM 2283 N N . PHE A 1 288 ? 26.182 -12.291 -45.677 1.00 81.94 288 PHE A N 1
ATOM 2284 C CA . PHE A 1 288 ? 26.787 -12.330 -44.342 1.00 81.94 288 PHE A CA 1
ATOM 2285 C C . PHE A 1 288 ? 27.004 -10.946 -43.717 1.00 81.94 288 PHE A C 1
ATOM 2287 O O . PHE A 1 288 ? 27.585 -10.867 -42.634 1.00 81.94 288 PHE A O 1
ATOM 2294 N N . ILE A 1 289 ? 26.519 -9.864 -44.335 1.00 78.81 289 ILE A N 1
ATOM 2295 C CA . ILE A 1 289 ? 26.712 -8.486 -43.843 1.00 78.81 289 ILE A CA 1
ATOM 2296 C C . ILE A 1 289 ? 26.219 -8.324 -42.392 1.00 78.81 289 ILE A C 1
ATOM 2298 O O . ILE A 1 289 ? 26.943 -7.800 -41.548 1.00 78.81 289 ILE A O 1
ATOM 2302 N N . VAL A 1 290 ? 25.038 -8.850 -42.056 1.00 77.00 290 VAL A N 1
ATOM 2303 C CA . VAL A 1 290 ? 24.473 -8.773 -40.691 1.00 77.00 290 VAL A CA 1
ATOM 2304 C C . VAL A 1 290 ? 25.333 -9.525 -39.668 1.00 77.00 290 VAL A C 1
ATOM 2306 O O . VAL A 1 290 ? 25.618 -9.026 -38.579 1.00 77.00 290 VAL A O 1
ATOM 2309 N N . HIS A 1 291 ? 25.781 -10.738 -40.005 1.00 80.50 291 HIS A N 1
ATOM 2310 C CA . HIS A 1 291 ? 26.652 -11.529 -39.129 1.00 80.50 291 HIS A CA 1
ATOM 2311 C C . HIS A 1 291 ? 28.028 -10.885 -38.949 1.00 80.50 291 HIS A C 1
ATOM 2313 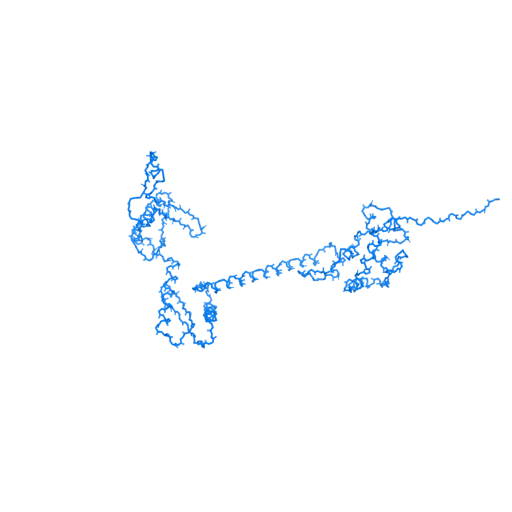O O . HIS A 1 291 ? 28.616 -10.956 -37.865 1.00 80.50 291 HIS A O 1
ATOM 2319 N N . TRP A 1 292 ? 28.525 -10.234 -39.998 1.00 82.94 292 TRP A N 1
ATOM 2320 C CA . TRP A 1 292 ? 29.758 -9.472 -39.954 1.00 82.94 292 TRP A CA 1
ATOM 2321 C C . TRP A 1 292 ? 29.644 -8.299 -38.973 1.00 82.94 292 TRP A C 1
ATOM 2323 O O . TRP A 1 292 ? 30.480 -8.208 -38.073 1.00 82.94 292 TRP A O 1
ATOM 2333 N N . TRP A 1 293 ? 28.571 -7.499 -39.042 1.00 79.19 293 TRP A N 1
ATOM 2334 C CA . TRP A 1 293 ? 28.320 -6.400 -38.096 1.00 79.19 293 TRP A CA 1
ATOM 2335 C C . TRP A 1 293 ? 28.186 -6.890 -36.654 1.00 79.19 293 TRP A C 1
ATOM 2337 O O . TRP A 1 293 ? 28.870 -6.377 -35.764 1.00 79.19 293 TRP A O 1
ATOM 2347 N N . LYS A 1 294 ? 27.423 -7.968 -36.417 1.00 79.19 294 LYS A N 1
ATOM 2348 C CA . LYS A 1 294 ? 27.348 -8.622 -35.095 1.00 79.19 294 LYS A CA 1
ATOM 2349 C C . LYS A 1 294 ? 28.729 -8.953 -34.543 1.00 79.19 294 LYS A C 1
ATOM 2351 O O . LYS A 1 294 ? 29.037 -8.655 -33.388 1.00 79.19 294 LYS A O 1
ATOM 2356 N N . SER A 1 295 ? 29.578 -9.569 -35.361 1.00 81.50 295 SER A N 1
ATOM 2357 C CA . SER A 1 295 ? 30.929 -9.952 -34.955 1.00 81.50 295 SER A CA 1
ATOM 2358 C C . SER A 1 295 ? 31.834 -8.732 -34.735 1.00 81.50 295 SER A C 1
ATOM 2360 O O . SER A 1 295 ? 32.623 -8.718 -33.785 1.00 81.50 295 SER A O 1
ATOM 2362 N N . ALA A 1 296 ? 31.725 -7.710 -35.584 1.00 78.88 296 ALA A N 1
ATOM 2363 C CA . ALA A 1 296 ? 32.516 -6.488 -35.507 1.00 78.88 296 ALA A CA 1
ATOM 2364 C C . ALA A 1 296 ? 32.183 -5.662 -34.251 1.00 78.88 296 ALA A C 1
ATOM 2366 O O . ALA A 1 296 ? 33.087 -5.211 -33.549 1.00 78.88 296 ALA A O 1
ATOM 2367 N N . LEU A 1 297 ? 30.903 -5.541 -33.893 1.00 78.19 297 LEU A N 1
ATOM 2368 C CA . LEU A 1 297 ? 30.466 -4.807 -32.700 1.00 78.19 297 LEU A CA 1
ATOM 2369 C C . LEU A 1 297 ? 30.664 -5.604 -31.400 1.00 78.19 297 LEU A C 1
ATOM 2371 O O . LEU A 1 297 ? 30.844 -5.023 -30.329 1.00 78.19 297 LEU A O 1
ATOM 2375 N N . SER A 1 298 ? 30.731 -6.935 -31.471 1.00 77.38 298 SER A N 1
ATOM 2376 C CA . SER A 1 298 ? 30.983 -7.773 -30.289 1.00 77.38 298 SER A CA 1
ATOM 2377 C C . SER A 1 298 ? 32.431 -7.672 -29.780 1.00 77.38 298 SER A C 1
ATOM 2379 O O . SER A 1 298 ? 32.685 -7.712 -28.573 1.00 77.38 298 SER A O 1
ATOM 2381 N N . ARG A 1 299 ? 33.419 -7.499 -30.671 1.00 82.75 299 ARG A N 1
ATOM 2382 C CA . ARG A 1 299 ? 34.851 -7.538 -30.309 1.00 82.75 299 ARG A CA 1
ATOM 2383 C C . ARG A 1 299 ? 35.383 -6.154 -29.936 1.00 82.75 299 ARG A C 1
ATOM 2385 O O . ARG A 1 299 ? 35.293 -5.213 -30.718 1.00 82.75 299 ARG A O 1
ATOM 2392 N N . LYS A 1 300 ? 36.041 -6.034 -28.774 1.00 82.44 300 LYS A N 1
ATOM 2393 C CA . LYS A 1 300 ? 36.597 -4.754 -28.278 1.00 82.44 300 LYS A CA 1
ATOM 2394 C C . LYS A 1 300 ? 37.569 -4.097 -29.268 1.00 82.44 300 LYS A C 1
ATOM 2396 O O . LYS A 1 300 ? 37.486 -2.896 -29.491 1.00 82.44 300 LYS A O 1
ATOM 2401 N N . LEU A 1 301 ? 38.477 -4.870 -29.871 1.00 81.81 301 LEU A N 1
ATOM 2402 C CA . LEU A 1 301 ? 39.453 -4.347 -30.837 1.00 81.81 301 LEU A CA 1
ATOM 2403 C C . LEU A 1 301 ? 38.776 -3.802 -32.102 1.00 81.81 301 LEU A C 1
ATOM 2405 O O . LEU A 1 301 ? 39.149 -2.736 -32.577 1.00 81.81 301 LEU A O 1
ATOM 2409 N N . SER A 1 302 ? 37.762 -4.512 -32.596 1.00 82.19 302 SER A N 1
ATOM 2410 C CA . SER A 1 302 ? 37.010 -4.128 -33.790 1.00 82.19 302 SER A CA 1
ATOM 2411 C C . SER A 1 302 ? 36.174 -2.869 -33.546 1.00 82.19 302 SER A C 1
ATOM 2413 O O . SER A 1 302 ? 36.215 -1.963 -34.370 1.00 82.19 302 SER A O 1
ATOM 2415 N N . ARG A 1 303 ? 35.532 -2.737 -32.374 1.00 84.12 303 ARG A N 1
ATOM 2416 C CA . ARG A 1 303 ? 34.865 -1.487 -31.966 1.00 84.12 303 ARG A CA 1
ATOM 2417 C C . ARG A 1 303 ? 35.811 -0.287 -31.973 1.00 84.12 303 ARG A C 1
ATOM 2419 O O . ARG A 1 303 ? 35.482 0.729 -32.560 1.00 84.12 303 ARG A O 1
ATOM 2426 N N . ARG A 1 304 ? 37.028 -0.420 -31.426 1.00 84.19 304 ARG A N 1
ATOM 2427 C CA . ARG A 1 304 ? 38.018 0.676 -31.469 1.00 84.19 304 ARG A CA 1
ATOM 2428 C C . ARG A 1 304 ? 38.424 1.065 -32.892 1.00 84.19 304 ARG A C 1
ATOM 2430 O O . ARG A 1 304 ? 38.737 2.228 -33.123 1.00 84.19 304 ARG A O 1
ATOM 2437 N N . ASN A 1 305 ? 38.495 0.104 -33.812 1.00 83.12 305 ASN A N 1
ATOM 2438 C CA . ASN A 1 305 ? 38.823 0.390 -35.209 1.00 83.12 305 ASN A CA 1
ATOM 2439 C C . ASN A 1 305 ? 37.676 1.139 -35.892 1.00 83.12 305 ASN A C 1
ATOM 2441 O O . ASN A 1 305 ? 37.937 2.132 -36.562 1.00 83.12 305 ASN A O 1
ATOM 2445 N N . ILE A 1 306 ? 36.428 0.730 -35.639 1.00 83.19 306 ILE A N 1
ATOM 2446 C CA . ILE A 1 306 ? 35.233 1.458 -36.083 1.00 83.19 306 ILE A CA 1
ATOM 2447 C C . ILE A 1 306 ? 35.226 2.873 -35.493 1.00 83.19 306 ILE A C 1
ATOM 2449 O O . ILE A 1 306 ? 35.106 3.832 -36.241 1.00 83.19 306 ILE A O 1
ATOM 2453 N N .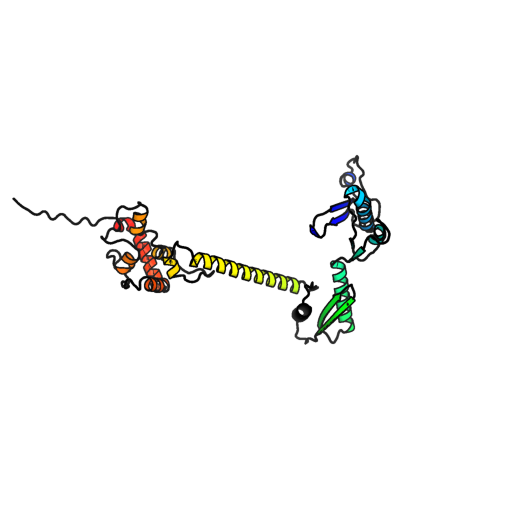 ASP A 1 307 ? 35.459 3.037 -34.189 1.00 85.06 307 ASP A N 1
ATOM 2454 C CA . ASP A 1 307 ? 35.504 4.359 -33.548 1.00 85.06 307 ASP A CA 1
ATOM 2455 C C . ASP A 1 307 ? 36.546 5.280 -34.197 1.00 85.06 307 ASP A C 1
ATOM 2457 O O . ASP A 1 307 ? 36.284 6.455 -34.448 1.00 85.06 307 ASP A O 1
ATOM 2461 N N . ARG A 1 308 ? 37.745 4.751 -34.478 1.00 84.75 308 ARG A N 1
ATOM 2462 C CA . ARG A 1 308 ? 38.817 5.496 -35.155 1.00 84.75 308 ARG A CA 1
ATOM 2463 C C . ARG A 1 308 ? 38.441 5.859 -36.583 1.00 84.75 308 ARG A C 1
ATOM 2465 O O . ARG A 1 308 ? 38.724 6.978 -36.993 1.00 84.75 308 ARG A O 1
ATOM 2472 N N . LEU A 1 309 ? 37.794 4.945 -37.304 1.00 83.19 309 LEU A N 1
ATOM 2473 C CA . LEU A 1 309 ? 37.293 5.184 -38.651 1.00 83.19 309 LEU A CA 1
ATOM 2474 C C . LEU A 1 309 ? 36.257 6.314 -38.651 1.00 83.19 309 LEU A C 1
ATOM 2476 O O . LEU A 1 309 ? 36.430 7.275 -39.388 1.00 83.19 309 LEU A O 1
ATOM 2480 N N . ILE A 1 310 ? 35.236 6.262 -37.792 1.00 83.69 310 ILE A N 1
ATOM 2481 C CA . ILE A 1 310 ? 34.202 7.309 -37.725 1.00 83.69 310 ILE A CA 1
ATOM 2482 C C . ILE A 1 310 ? 34.800 8.661 -37.342 1.00 83.69 310 ILE A C 1
ATOM 2484 O O . ILE A 1 310 ? 34.490 9.667 -37.974 1.00 83.69 310 ILE A O 1
ATOM 2488 N N . LYS A 1 311 ? 35.705 8.693 -36.357 1.00 84.62 311 LYS A N 1
ATOM 2489 C CA . LYS A 1 311 ? 36.412 9.926 -35.983 1.00 84.62 311 LYS A CA 1
ATOM 2490 C C . LYS A 1 311 ? 37.240 10.475 -37.134 1.00 84.62 311 LYS A C 1
ATOM 2492 O O . LYS A 1 311 ? 37.191 11.669 -37.393 1.00 84.62 311 LYS A O 1
ATOM 2497 N N . PHE A 1 312 ? 37.956 9.610 -37.851 1.00 83.81 312 PHE A N 1
ATOM 2498 C CA . PHE A 1 312 ? 38.698 10.002 -39.042 1.00 83.81 312 PHE A CA 1
ATOM 2499 C C . PHE A 1 312 ? 37.771 10.599 -40.106 1.00 83.81 312 PHE A C 1
ATOM 2501 O O . PHE A 1 312 ? 38.095 11.654 -40.648 1.00 83.81 312 PHE A O 1
ATOM 2508 N N . LEU A 1 313 ? 36.613 9.977 -40.355 1.00 79.00 313 LEU A N 1
ATOM 2509 C CA . LEU A 1 313 ? 35.634 10.478 -41.319 1.00 79.00 313 LEU A CA 1
ATOM 2510 C C . LEU A 1 313 ? 35.046 11.833 -40.898 1.00 79.00 313 LEU A C 1
ATOM 2512 O O . LEU A 1 313 ? 34.893 12.716 -41.732 1.00 79.00 313 LEU A O 1
ATOM 2516 N N . ALA A 1 314 ? 34.770 12.018 -39.607 1.00 80.19 314 ALA A N 1
ATOM 2517 C CA . ALA A 1 314 ? 34.250 13.273 -39.075 1.00 80.19 314 ALA A CA 1
ATOM 2518 C C . ALA A 1 314 ? 35.292 14.406 -39.106 1.00 80.19 314 ALA A C 1
ATOM 2520 O O . ALA A 1 314 ? 34.947 15.553 -39.355 1.00 80.19 314 ALA A O 1
ATOM 2521 N N . THR A 1 315 ? 36.571 14.109 -38.853 1.00 83.12 315 THR A N 1
ATOM 2522 C CA . THR A 1 315 ? 37.648 15.118 -38.858 1.00 83.12 315 THR A CA 1
ATOM 2523 C C . THR A 1 315 ? 38.116 15.489 -40.267 1.00 83.12 315 THR A C 1
ATOM 2525 O O . THR A 1 315 ? 38.593 16.598 -40.472 1.00 83.12 315 THR A O 1
ATOM 2528 N N . ASN A 1 316 ? 37.986 14.585 -41.241 1.00 76.81 316 ASN A N 1
ATOM 2529 C CA . ASN A 1 316 ? 38.450 14.784 -42.620 1.00 76.81 316 ASN A CA 1
ATOM 2530 C C . ASN A 1 316 ? 37.281 14.954 -43.596 1.00 76.81 316 ASN A C 1
ATOM 2532 O O . ASN A 1 316 ? 37.361 14.540 -44.753 1.00 76.81 316 ASN A O 1
ATOM 2536 N N . GLU A 1 317 ? 36.188 15.541 -43.115 1.00 72.81 317 GLU A N 1
ATOM 2537 C CA . GLU A 1 317 ? 34.940 15.680 -43.857 1.00 72.81 317 GLU A CA 1
ATOM 2538 C C . GLU A 1 317 ? 35.157 16.366 -45.221 1.00 72.81 317 GLU A C 1
ATOM 2540 O O . GLU A 1 317 ? 34.669 15.876 -46.237 1.00 72.81 317 GLU A O 1
ATOM 2545 N N . ASP A 1 318 ? 35.990 17.408 -45.283 1.00 70.44 318 ASP A N 1
ATOM 2546 C CA . ASP A 1 318 ? 36.309 18.130 -46.525 1.00 70.44 318 ASP A CA 1
ATOM 2547 C C . ASP A 1 318 ? 37.025 17.261 -47.576 1.00 70.44 318 ASP A C 1
ATOM 2549 O O . ASP A 1 318 ? 36.753 17.378 -48.771 1.00 70.44 318 ASP A O 1
ATOM 2553 N N . LEU A 1 319 ? 37.902 16.343 -47.147 1.00 67.56 319 LEU A N 1
ATOM 2554 C CA . LEU A 1 319 ? 38.606 15.400 -48.033 1.00 67.56 319 LEU A CA 1
ATOM 2555 C C . LEU A 1 319 ? 37.684 14.295 -48.558 1.00 67.56 319 LEU A C 1
ATOM 2557 O O . LEU A 1 319 ? 37.928 13.714 -49.610 1.00 67.56 319 LEU A O 1
ATOM 2561 N N . ILE A 1 320 ? 36.630 13.982 -47.810 1.00 67.25 320 ILE A N 1
ATOM 2562 C CA . ILE A 1 320 ? 35.645 12.959 -48.172 1.00 67.25 320 ILE A CA 1
ATOM 2563 C C . ILE A 1 320 ? 34.582 13.531 -49.116 1.00 67.25 320 ILE A C 1
ATOM 2565 O O . ILE A 1 320 ? 33.973 12.782 -49.888 1.00 67.25 320 ILE A O 1
ATOM 2569 N N . LYS A 1 321 ? 34.373 14.851 -49.054 1.00 64.38 321 LYS A N 1
ATOM 2570 C CA . LYS A 1 321 ? 33.434 15.613 -49.880 1.00 64.38 321 LYS A CA 1
ATOM 2571 C C . LYS A 1 321 ? 34.051 16.155 -51.177 1.00 64.38 321 LYS A C 1
ATOM 2573 O O . LYS A 1 321 ? 33.309 16.388 -52.131 1.00 64.38 321 LYS A O 1
ATOM 2578 N N . SER A 1 322 ? 35.370 16.353 -51.246 1.00 60.41 322 SER A N 1
ATOM 2579 C CA . SER A 1 322 ? 36.034 16.889 -52.442 1.00 60.41 322 SER A CA 1
ATOM 2580 C C . SER A 1 322 ? 36.135 15.852 -53.574 1.00 60.41 322 SER A C 1
ATOM 2582 O O . SER A 1 322 ? 36.377 14.666 -53.355 1.00 60.41 322 SER A O 1
ATOM 2584 N N . GLN A 1 323 ? 35.895 16.292 -54.814 1.00 54.72 323 GLN A N 1
ATOM 2585 C CA . GLN A 1 323 ? 36.065 15.463 -56.010 1.00 54.72 323 GLN A CA 1
ATOM 2586 C C . GLN A 1 323 ? 37.557 15.307 -56.326 1.00 54.72 323 GLN A C 1
ATOM 2588 O O . GLN A 1 323 ? 38.283 16.299 -56.360 1.00 54.72 323 GLN A O 1
ATOM 2593 N N . ASN A 1 324 ? 38.002 14.095 -56.672 1.00 47.38 324 ASN A N 1
ATOM 2594 C CA . ASN A 1 324 ? 39.231 13.933 -57.448 1.00 47.38 324 ASN A CA 1
ATOM 2595 C C . ASN A 1 324 ? 39.001 14.517 -58.853 1.00 47.38 324 ASN A C 1
ATOM 2597 O O . ASN A 1 324 ? 38.530 13.816 -59.749 1.00 47.38 324 ASN A O 1
ATOM 2601 N N . THR A 1 325 ? 39.325 15.791 -59.070 1.00 37.44 325 THR A N 1
ATOM 2602 C CA . THR A 1 325 ? 39.502 16.339 -60.419 1.00 37.44 325 THR A CA 1
ATOM 2603 C C . THR A 1 325 ? 40.728 15.679 -61.047 1.00 37.44 325 THR A C 1
ATOM 2605 O O . THR A 1 325 ? 41.868 15.951 -60.682 1.00 37.44 325 THR A O 1
ATOM 2608 N N . THR A 1 326 ? 40.505 14.754 -61.979 1.00 32.56 326 THR A N 1
ATOM 2609 C CA . THR A 1 326 ? 41.580 14.161 -62.790 1.00 32.56 326 THR A CA 1
ATOM 2610 C C . THR A 1 326 ? 42.076 15.202 -63.814 1.00 32.56 326 THR A C 1
ATOM 2612 O O . THR A 1 326 ? 41.248 15.953 -64.334 1.00 32.56 326 THR A O 1
ATOM 2615 N N . PRO A 1 327 ? 43.385 15.295 -64.129 1.00 36.91 327 PRO A N 1
ATOM 2616 C CA . PRO A 1 327 ? 43.903 16.330 -65.023 1.00 36.91 327 PRO A CA 1
ATOM 2617 C C . PRO A 1 327 ? 43.470 16.084 -66.470 1.00 36.91 327 PRO A C 1
ATOM 2619 O O . PRO A 1 327 ? 43.554 14.964 -66.973 1.00 36.91 327 PRO A O 1
ATOM 2622 N N . SER A 1 328 ? 43.037 17.143 -67.153 1.00 30.50 328 SER A N 1
ATOM 2623 C CA . SER A 1 328 ? 42.708 17.131 -68.577 1.00 30.50 328 SER A CA 1
ATOM 2624 C C . SER A 1 328 ? 43.878 16.613 -69.424 1.00 30.50 328 SER A C 1
ATOM 2626 O O . SER A 1 328 ? 44.920 17.264 -69.519 1.00 30.50 328 SER A O 1
ATOM 2628 N N . HIS A 1 329 ? 43.689 15.474 -70.093 1.00 37.94 329 HIS A N 1
ATOM 2629 C CA . HIS A 1 329 ? 44.499 15.109 -71.251 1.00 37.94 329 HIS A CA 1
ATOM 2630 C C . HIS A 1 329 ? 44.165 16.063 -72.402 1.00 37.94 329 HIS A C 1
ATOM 2632 O O . HIS A 1 329 ? 43.105 15.964 -73.018 1.00 37.94 329 HIS A O 1
ATOM 2638 N N . THR A 1 330 ? 45.074 16.986 -72.704 1.00 32.56 330 THR A N 1
ATOM 2639 C CA . THR A 1 330 ? 45.042 17.757 -73.948 1.00 32.56 330 THR A CA 1
ATOM 2640 C C . THR A 1 330 ? 45.551 16.858 -75.074 1.00 32.56 330 THR A C 1
ATOM 2642 O O . THR A 1 330 ? 46.752 16.630 -75.210 1.00 32.56 330 THR A O 1
ATOM 2645 N N . SER A 1 331 ? 44.641 16.308 -75.876 1.00 34.00 331 SER A N 1
ATOM 2646 C CA . SER A 1 331 ? 44.972 15.698 -77.164 1.00 34.00 331 SER A CA 1
ATOM 2647 C C . SER A 1 331 ? 45.228 16.801 -78.193 1.00 34.00 331 SER A C 1
ATOM 2649 O O . SER A 1 331 ? 44.332 17.585 -78.504 1.00 34.00 331 SER A O 1
ATOM 2651 N N . ALA A 1 332 ? 46.455 16.858 -78.707 1.00 36.78 332 ALA A N 1
ATOM 2652 C CA . ALA A 1 332 ? 46.829 17.670 -79.857 1.00 36.78 332 ALA A CA 1
ATOM 2653 C C . ALA A 1 332 ? 46.100 17.193 -81.123 1.00 36.78 332 ALA A C 1
ATOM 2655 O O . ALA A 1 332 ? 46.034 15.989 -81.354 1.00 36.78 332 ALA A O 1
ATOM 2656 N N . LEU A 1 333 ? 45.609 18.135 -81.939 1.00 35.62 333 LEU A N 1
ATOM 2657 C CA . LEU A 1 333 ? 45.415 17.995 -83.390 1.00 35.62 333 LEU A CA 1
ATOM 2658 C C . LEU A 1 333 ? 45.154 19.379 -84.021 1.00 35.62 333 LEU A C 1
ATOM 2660 O O . LEU A 1 333 ? 44.018 19.852 -84.073 1.00 35.62 333 LEU A O 1
ATOM 2664 N N . LYS A 1 334 ? 46.222 20.018 -84.504 1.00 34.75 334 LYS A N 1
ATOM 2665 C CA . LYS A 1 334 ? 46.372 20.463 -85.898 1.00 34.75 334 LYS A CA 1
ATOM 2666 C C . LYS A 1 334 ? 47.824 20.815 -86.178 1.00 34.75 334 LYS A C 1
ATOM 2668 O O . LYS A 1 334 ? 48.429 21.479 -85.310 1.00 34.75 334 LYS A O 1
#

Organism: Araneus ventricosus (NCBI:txid182803)

Sequence (334 aa):
MSLNGCVSVISIDTGKILDLEVMTQYCKMCEMNIKCDHECSNYKGSSGNMESVGAFRIFERSVMKRELQYTEYYGDGDSKAFLKVKDIYGEETVTKLECIGHVQKRVGSRLRKLKENQRARWKSAFCAIEIQAVTKTWKAKLTLANTVFQAEILALKAAIQWTDTANEEDNIWSDSESILQAVKSLYVKSKESDLAELSLSRWQAEWDNGETGRSMFSIILKISNKQQHWSRECIQSETGHEPFPSFLNRFGLHSTNGGCGEIGNPLHYATRCPLPLSYQHKEPSPQFIVHWWKSALSRKLSRRNIDRLIKFLATNEDLIKSQNTTPSHTSALK